Protein AF-A0A942CN59-F1 (afdb_monomer)

Solvent-accessible surface area (backbone atoms only — not comparable to full-atom value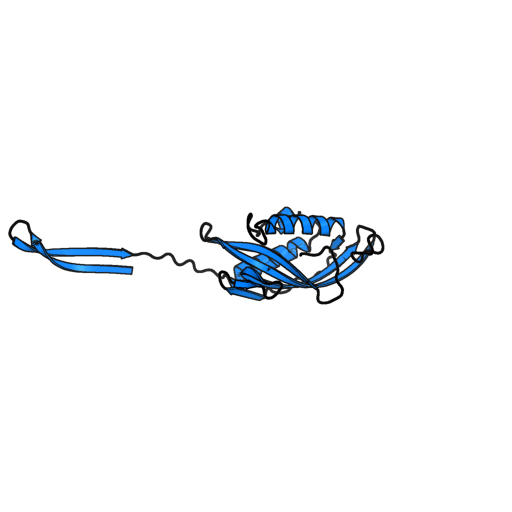s): 10039 Å² total; per-residue (Å²): 93,75,51,76,48,76,49,77,42,62,49,101,86,66,49,82,39,85,44,77,51,78,48,78,51,85,81,90,79,88,87,72,64,60,59,57,54,52,22,50,51,53,46,49,30,54,52,36,58,51,37,64,83,52,55,40,72,64,28,46,63,57,35,34,84,66,26,38,74,96,30,41,18,36,60,54,51,28,53,43,47,49,50,28,52,61,43,32,40,51,40,90,76,50,47,76,45,74,52,51,58,49,81,40,76,80,35,58,36,91,72,90,56,49,69,22,28,26,34,29,42,25,46,35,32,46,31,27,34,20,62,36,70,40,61,86,46,66,15,79,35,61,68,37,72,44,74,51,42,31,38,38,38,32,28,23,41,72,38,79,90,77,73,41,79,26,33,19,38,60,31,50,46,64,78,56,84,84,62,55,66,59,61,92

Structure (mmCIF, N/CA/C/O backbone):
data_AF-A0A942CN59-F1
#
_entry.id   AF-A0A942CN59-F1
#
loop_
_atom_site.group_PDB
_atom_site.id
_atom_site.type_symbol
_atom_site.label_atom_id
_atom_site.label_alt_id
_atom_site.label_comp_id
_atom_site.label_asym_id
_atom_site.label_entity_id
_atom_site.label_seq_id
_atom_site.pdbx_PDB_ins_code
_atom_site.Cartn_x
_atom_site.Cartn_y
_atom_site.Cartn_z
_atom_site.occupancy
_atom_site.B_iso_or_equiv
_atom_site.auth_seq_id
_atom_site.auth_comp_id
_atom_site.auth_asym_id
_atom_site.auth_atom_id
_atom_site.pdbx_PDB_model_num
ATOM 1 N N . MET A 1 1 ? -27.976 -1.845 28.396 1.00 55.31 1 MET A N 1
ATOM 2 C CA . MET A 1 1 ? -28.319 -2.322 29.751 1.00 55.31 1 MET A CA 1
ATOM 3 C C . MET A 1 1 ? -29.340 -1.374 30.359 1.00 55.31 1 MET A C 1
ATOM 5 O O . MET A 1 1 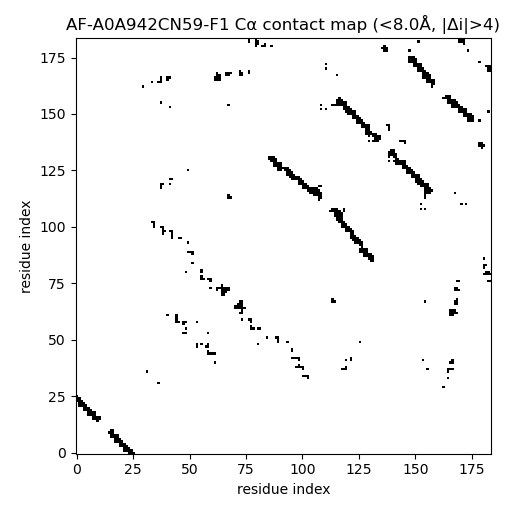? -29.197 -0.164 30.222 1.00 55.31 1 MET A O 1
ATOM 9 N N . THR A 1 2 ? -30.379 -1.904 30.998 1.00 57.12 2 THR A N 1
ATOM 10 C CA . THR A 1 2 ? -31.392 -1.087 31.676 1.00 57.12 2 THR A CA 1
ATOM 11 C C . THR A 1 2 ? -31.500 -1.558 33.113 1.00 57.12 2 THR A C 1
ATOM 13 O O . THR A 1 2 ? -31.743 -2.739 33.346 1.00 57.12 2 THR A O 1
ATOM 16 N N . VAL A 1 3 ? -31.300 -0.640 34.055 1.00 65.06 3 VAL A N 1
ATOM 17 C CA . VAL A 1 3 ? -31.523 -0.876 35.482 1.00 65.06 3 VAL A CA 1
ATOM 18 C C . VAL A 1 3 ? -32.806 -0.155 35.856 1.00 65.06 3 VAL A C 1
ATOM 20 O O . VAL A 1 3 ? -32.945 1.044 35.612 1.00 65.06 3 VAL A O 1
ATOM 23 N N . VAL A 1 4 ? -33.756 -0.912 36.394 1.00 70.75 4 VAL A N 1
ATOM 24 C CA . VAL A 1 4 ? -35.002 -0.384 36.943 1.00 70.75 4 VAL A CA 1
ATOM 25 C C . VAL A 1 4 ? -34.991 -0.688 38.429 1.00 70.75 4 VAL A C 1
ATOM 27 O O . VAL A 1 4 ? -35.065 -1.851 38.822 1.00 70.75 4 VAL A O 1
ATOM 30 N N . GLU A 1 5 ? -34.883 0.352 39.243 1.00 69.06 5 GLU A N 1
ATOM 31 C CA . GLU A 1 5 ? -35.031 0.248 40.687 1.00 69.06 5 GLU A CA 1
ATOM 32 C C . GLU A 1 5 ? -36.432 0.712 41.078 1.00 69.06 5 GLU A C 1
ATOM 34 O O . GLU A 1 5 ? -36.878 1.792 40.685 1.00 69.06 5 GLU A O 1
ATOM 39 N N . ARG A 1 6 ? -37.137 -0.121 41.847 1.00 82.12 6 ARG A N 1
ATOM 40 C CA . ARG A 1 6 ? -38.448 0.203 42.412 1.00 82.12 6 ARG A CA 1
ATOM 41 C C . ARG A 1 6 ? -38.318 0.306 43.918 1.00 82.12 6 ARG A C 1
ATOM 43 O O . ARG A 1 6 ? -37.894 -0.653 44.558 1.00 82.12 6 ARG A O 1
ATOM 50 N N . TYR A 1 7 ? -38.717 1.440 44.473 1.00 79.50 7 TYR A N 1
ATOM 51 C CA . TYR A 1 7 ? -38.661 1.694 45.909 1.00 79.50 7 TYR A CA 1
ATOM 52 C C . TYR A 1 7 ? -39.931 2.394 46.386 1.00 79.50 7 TYR A C 1
ATOM 54 O O . TYR A 1 7 ? -40.685 2.974 45.604 1.00 79.50 7 TYR A O 1
ATOM 62 N N . LEU A 1 8 ? -40.193 2.299 47.686 1.00 80.81 8 LEU A N 1
ATOM 63 C CA . LEU A 1 8 ? -41.280 3.026 48.328 1.00 80.81 8 LEU A CA 1
ATOM 64 C C . LEU A 1 8 ? -40.749 4.384 48.779 1.00 80.81 8 LEU A C 1
ATOM 66 O O . LEU A 1 8 ? -39.724 4.464 49.453 1.00 80.81 8 LEU A O 1
ATOM 70 N N . THR A 1 9 ? -41.446 5.447 48.405 1.00 82.25 9 THR A N 1
ATOM 71 C CA . THR A 1 9 ? -41.211 6.800 48.917 1.00 82.25 9 THR A CA 1
ATOM 72 C C . THR A 1 9 ? -42.509 7.349 49.496 1.00 82.25 9 THR A C 1
ATOM 74 O O . THR A 1 9 ? -43.552 6.726 49.341 1.00 82.25 9 THR A O 1
ATOM 77 N N . ALA A 1 10 ? -42.463 8.471 50.202 1.00 80.25 10 ALA A N 1
ATOM 78 C CA . ALA A 1 10 ? -43.664 9.115 50.719 1.00 80.25 10 ALA A CA 1
ATOM 79 C C . ALA A 1 10 ? -44.107 10.235 49.772 1.00 80.25 10 ALA A C 1
ATOM 81 O O . ALA A 1 10 ? -43.269 10.974 49.253 1.00 80.25 10 ALA A O 1
ATOM 82 N N . ASP A 1 11 ? -45.411 10.374 49.550 1.00 79.06 11 ASP A N 1
ATOM 83 C CA . ASP A 1 11 ? -45.953 11.557 48.883 1.00 79.06 11 ASP A CA 1
ATOM 84 C C . ASP A 1 11 ? -45.937 12.793 49.807 1.00 79.06 11 ASP A C 1
ATOM 86 O O . ASP A 1 11 ? -45.523 12.731 50.968 1.00 79.06 11 ASP A O 1
ATOM 90 N N . GLY A 1 12 ? -46.414 13.940 49.309 1.00 77.31 12 GLY A N 1
ATOM 91 C CA . GLY A 1 12 ? -46.476 15.189 50.084 1.00 77.31 12 GLY A CA 1
ATOM 92 C C . GLY A 1 12 ? -47.371 15.138 51.333 1.00 77.31 12 GLY A C 1
ATOM 93 O O . GLY A 1 12 ? -47.350 16.077 52.124 1.00 77.31 12 GLY A O 1
ATOM 94 N N . SER A 1 13 ? -48.140 14.061 51.520 1.00 82.56 13 SER A N 1
ATOM 95 C CA . SER A 1 13 ? -48.981 13.804 52.692 1.00 82.56 13 SER A CA 1
ATOM 96 C C . SER A 1 13 ? -48.414 12.729 53.631 1.00 82.56 13 SER A C 1
ATOM 98 O O . SER A 1 13 ? -49.006 12.456 54.675 1.00 82.56 13 SER A O 1
ATOM 100 N N . GLY A 1 14 ? -47.255 12.147 53.304 1.00 77.81 14 GLY A N 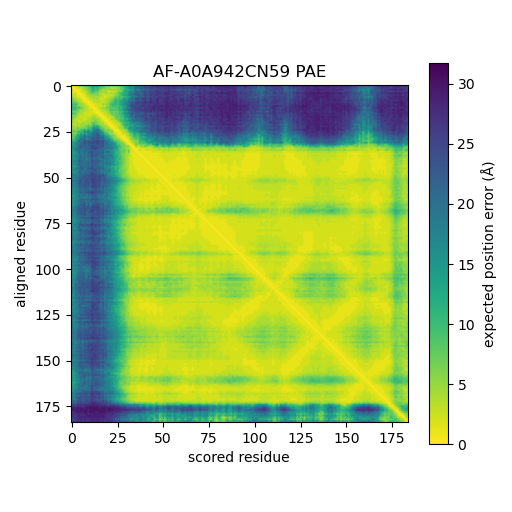1
ATOM 101 C CA . GLY A 1 14 ? -46.593 11.123 54.113 1.00 77.81 14 GLY A CA 1
ATOM 102 C C . GLY A 1 14 ? -47.051 9.688 53.830 1.00 77.81 14 GLY A C 1
ATOM 103 O O . GLY A 1 14 ? -46.636 8.777 54.547 1.00 77.81 14 GLY A O 1
ATOM 104 N N . LEU A 1 15 ? -47.889 9.459 52.812 1.00 85.38 15 LEU A N 1
ATOM 105 C CA . LEU A 1 15 ? -48.361 8.119 52.456 1.00 85.38 15 LEU A CA 1
ATOM 106 C C . LEU A 1 15 ? -47.355 7.404 51.542 1.00 85.38 15 LEU A C 1
ATOM 108 O O . LEU A 1 15 ? -46.809 8.032 50.632 1.00 85.38 15 LEU A O 1
ATOM 112 N N . PRO A 1 16 ? -47.101 6.095 51.747 1.00 81.56 16 PRO A N 1
ATOM 113 C CA . PRO A 1 16 ? -46.167 5.350 50.918 1.00 81.56 16 PRO A CA 1
ATOM 114 C C . PRO A 1 16 ? -46.708 5.185 49.492 1.00 81.56 16 PRO A C 1
ATOM 116 O O . PRO A 1 16 ? -47.762 4.589 49.273 1.00 81.56 16 PRO A O 1
ATOM 119 N N . ILE A 1 17 ? -45.945 5.672 48.520 1.00 86.38 17 ILE A N 1
ATOM 120 C CA . ILE A 1 17 ? -46.157 5.519 47.084 1.00 86.38 17 ILE A CA 1
ATOM 121 C C . ILE A 1 17 ? -44.996 4.738 46.465 1.00 86.38 17 ILE A C 1
ATOM 123 O O . ILE A 1 17 ? -43.860 4.776 46.941 1.00 86.38 17 ILE A O 1
ATOM 127 N N . GLN A 1 18 ? -45.271 4.019 45.381 1.00 83.19 18 GLN A N 1
ATOM 128 C CA . GLN A 1 18 ? -44.242 3.304 44.634 1.00 83.19 18 GLN A CA 1
ATOM 129 C C . GLN A 1 18 ? -43.582 4.262 43.636 1.00 83.19 18 GLN A C 1
ATOM 131 O O . GLN A 1 18 ? -44.265 4.858 42.805 1.00 83.19 18 GLN A O 1
ATOM 136 N N . ALA A 1 19 ? -42.263 4.407 43.716 1.00 77.31 19 ALA A N 1
ATOM 137 C CA . ALA A 1 19 ? -41.463 5.190 42.785 1.00 77.31 19 ALA A CA 1
ATOM 138 C C . ALA A 1 19 ? -40.537 4.276 41.975 1.00 77.31 19 ALA A C 1
ATOM 140 O O . ALA A 1 19 ? -40.094 3.225 42.448 1.00 77.31 19 ALA A O 1
ATOM 141 N N . GLU A 1 20 ? -40.257 4.683 40.739 1.00 80.50 20 GLU A N 1
ATOM 142 C CA . GLU A 1 20 ? -39.355 3.982 39.831 1.00 80.50 20 GLU A CA 1
ATOM 143 C C . GLU A 1 20 ? -38.212 4.914 39.424 1.00 80.50 20 GLU A C 1
ATOM 145 O O . GLU A 1 20 ? -38.446 6.019 38.934 1.00 80.50 20 GLU A O 1
ATOM 150 N N . HIS A 1 21 ? -36.975 4.448 39.594 1.00 63.78 21 HIS A N 1
ATOM 151 C CA . HIS A 1 21 ? -35.796 5.073 39.013 1.00 63.78 21 HIS A CA 1
ATOM 152 C C . HIS A 1 21 ? -35.270 4.178 37.893 1.00 63.78 21 HIS A C 1
ATOM 154 O O . HIS A 1 21 ? -34.901 3.020 38.105 1.00 63.78 21 HIS A O 1
ATOM 160 N N . ARG A 1 22 ? -35.271 4.716 36.671 1.00 67.31 22 ARG A N 1
ATOM 161 C CA . ARG A 1 22 ? -34.867 3.992 35.469 1.00 67.31 22 ARG A CA 1
ATOM 162 C C . ARG A 1 22 ? -33.602 4.605 34.891 1.00 67.31 22 ARG A C 1
ATOM 164 O O . ARG A 1 22 ? -33.617 5.736 34.416 1.00 67.31 22 ARG A O 1
ATOM 171 N N . VAL A 1 23 ? -32.532 3.818 34.870 1.00 64.06 23 VAL A N 1
ATOM 172 C CA . VAL A 1 23 ? -31.262 4.171 34.230 1.00 64.06 23 VAL A CA 1
ATOM 173 C C . VAL A 1 23 ? -31.097 3.319 32.977 1.00 64.06 23 VAL A C 1
ATOM 175 O O . VAL A 1 23 ? -31.140 2.087 33.025 1.00 64.06 23 VAL A O 1
ATOM 178 N N . ILE A 1 24 ? -30.912 3.974 31.833 1.00 65.25 24 ILE A N 1
ATOM 179 C CA . ILE A 1 24 ? -30.633 3.316 30.556 1.00 65.25 24 ILE A CA 1
ATOM 180 C C . ILE A 1 24 ? -29.209 3.681 30.155 1.00 65.25 24 ILE A C 1
ATOM 182 O O . ILE A 1 24 ? -28.908 4.848 29.930 1.00 65.25 24 ILE A O 1
ATOM 186 N N . ALA A 1 25 ? -28.351 2.670 30.041 1.00 54.50 25 ALA A N 1
ATOM 187 C CA . ALA A 1 25 ? -27.015 2.807 29.480 1.00 54.50 25 ALA A CA 1
ATOM 188 C C . ALA A 1 25 ? -26.942 1.993 28.187 1.00 54.50 25 ALA A C 1
ATOM 190 O O . ALA A 1 25 ? -27.153 0.774 28.187 1.00 54.50 25 ALA A O 1
ATOM 191 N N . ALA A 1 26 ? -26.655 2.662 27.078 1.00 61.31 26 ALA A N 1
ATOM 192 C CA . ALA A 1 26 ? -26.322 2.019 25.817 1.00 61.31 26 ALA A CA 1
ATOM 193 C C . ALA A 1 26 ? -24.812 2.132 25.604 1.00 61.31 26 ALA A C 1
ATOM 195 O O . ALA A 1 26 ? -24.232 3.186 25.849 1.00 61.31 26 ALA A O 1
ATOM 196 N N . THR A 1 27 ? -24.189 1.043 25.161 1.00 50.41 27 THR A N 1
ATOM 197 C CA . THR A 1 27 ? -22.826 1.073 24.632 1.00 50.41 27 THR A CA 1
ATOM 198 C C . THR A 1 27 ? -22.894 0.696 23.161 1.00 50.41 27 THR A C 1
ATOM 200 O O . THR A 1 27 ? -23.649 -0.204 22.788 1.00 50.41 27 THR A O 1
ATOM 203 N N . SER A 1 28 ? -22.159 1.425 22.330 1.00 56.78 28 SER A N 1
ATOM 204 C CA . SER A 1 28 ? -22.007 1.118 20.913 1.00 56.78 28 SER A CA 1
ATOM 205 C C . SER A 1 28 ? -20.884 0.100 20.769 1.00 56.78 28 SER A C 1
ATOM 207 O O . SER A 1 28 ? -19.764 0.368 21.198 1.00 56.78 28 SER A O 1
ATOM 209 N N . VAL A 1 29 ? -21.178 -1.053 20.171 1.00 54.84 29 VAL A N 1
ATOM 210 C CA . VAL A 1 29 ? -20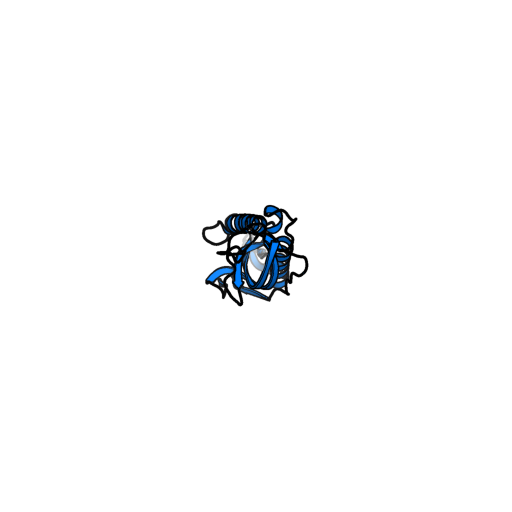.168 -2.040 19.777 1.00 54.84 29 VAL A CA 1
ATOM 211 C C . VAL A 1 29 ? -20.186 -2.104 18.258 1.00 54.84 29 VAL A C 1
ATOM 213 O O . VAL A 1 29 ? -21.174 -2.543 17.674 1.00 54.84 29 VAL A O 1
ATOM 216 N N . ALA A 1 30 ? -19.114 -1.635 17.626 1.00 62.03 30 ALA A N 1
ATOM 217 C CA . ALA A 1 30 ? -18.896 -1.848 16.205 1.00 62.03 30 ALA A CA 1
ATOM 218 C C . ALA A 1 30 ? -18.214 -3.211 16.035 1.00 62.03 30 ALA A C 1
ATOM 220 O O . ALA A 1 30 ? -17.133 -3.431 16.577 1.00 62.03 30 ALA A O 1
ATOM 221 N N . VAL A 1 31 ? -18.876 -4.141 15.348 1.00 60.12 31 VAL A N 1
ATOM 222 C CA . VAL A 1 31 ? -18.307 -5.451 15.010 1.00 60.12 31 VAL A CA 1
ATOM 223 C C . VAL A 1 31 ? -17.751 -5.337 13.598 1.00 60.12 31 VAL A C 1
ATOM 225 O O . VAL A 1 31 ? -18.524 -5.159 12.659 1.00 60.12 31 VAL A O 1
ATOM 228 N N . HIS A 1 32 ? -16.430 -5.402 13.466 1.00 66.62 32 HIS A N 1
ATOM 229 C CA . HIS A 1 32 ? -15.729 -5.354 12.187 1.00 66.62 32 HIS A CA 1
ATOM 230 C C . HIS A 1 32 ? -15.103 -6.715 11.886 1.00 66.62 32 HIS A C 1
ATOM 232 O O . HIS A 1 32 ? -14.620 -7.389 12.794 1.00 66.62 32 HIS A O 1
ATOM 238 N N . ASP A 1 33 ? -15.071 -7.103 10.610 1.00 79.88 33 ASP A N 1
ATOM 239 C CA . ASP A 1 33 ? -14.106 -8.103 10.143 1.00 79.88 33 ASP A CA 1
ATOM 240 C C . ASP A 1 33 ? -12.795 -7.375 9.845 1.00 79.88 33 ASP A C 1
ATOM 242 O O . ASP A 1 33 ? -12.405 -7.153 8.705 1.00 79.88 33 ASP A O 1
ATOM 246 N N . GLU A 1 34 ? -12.146 -6.917 10.909 1.00 82.44 34 GLU A N 1
ATOM 247 C CA . GLU A 1 34 ? -10.883 -6.179 10.876 1.00 82.44 34 GLU A CA 1
ATOM 248 C C . GLU A 1 34 ? -9.776 -6.877 10.077 1.00 82.44 34 GLU A C 1
ATOM 250 O O . GLU A 1 34 ? -8.999 -6.216 9.387 1.00 82.44 34 GLU A O 1
ATOM 255 N N . VAL A 1 35 ? -9.721 -8.210 10.131 1.00 87.25 35 VAL A N 1
ATOM 256 C CA . VAL A 1 35 ? -8.750 -9.010 9.377 1.00 87.25 35 VAL A CA 1
ATOM 257 C C . VAL A 1 35 ? -9.067 -8.953 7.884 1.00 87.25 35 VAL A C 1
ATOM 259 O O . VAL A 1 35 ? -8.159 -8.695 7.091 1.00 87.25 35 VAL A O 1
ATOM 262 N N . GLY A 1 36 ? -10.334 -9.147 7.507 1.00 89.12 36 GLY A N 1
ATOM 263 C CA . GLY A 1 36 ? -10.796 -9.016 6.126 1.00 89.12 36 GLY A CA 1
ATOM 264 C C . GLY A 1 36 ? -10.610 -7.600 5.578 1.00 89.12 36 GLY A C 1
ATOM 265 O O . GLY A 1 36 ? -9.960 -7.423 4.554 1.00 89.12 36 GLY A O 1
ATOM 266 N N . GLU A 1 37 ? -11.086 -6.576 6.291 1.00 93.19 37 GLU A N 1
ATOM 267 C CA . GLU A 1 37 ? -11.039 -5.174 5.851 1.00 93.19 37 GLU A CA 1
ATOM 268 C C . GLU A 1 37 ? -9.603 -4.675 5.628 1.00 93.19 37 GLU A C 1
ATOM 270 O O . GLU A 1 37 ? -9.294 -4.093 4.584 1.00 93.19 37 GLU A O 1
ATOM 275 N N . VAL A 1 38 ? -8.700 -4.907 6.588 1.00 96.31 38 VAL A N 1
ATOM 276 C CA . VAL A 1 38 ? -7.294 -4.491 6.460 1.00 96.31 38 VAL A CA 1
ATOM 277 C C . VAL A 1 38 ? -6.592 -5.290 5.362 1.00 96.31 38 VAL A C 1
ATOM 279 O O . VAL A 1 38 ? -5.822 -4.718 4.588 1.00 96.31 38 VAL A O 1
ATOM 282 N N . GLY A 1 39 ? -6.866 -6.595 5.271 1.00 96.94 39 GLY A N 1
ATOM 283 C CA . GLY A 1 39 ? -6.288 -7.467 4.253 1.00 96.94 39 GLY A CA 1
ATOM 284 C C . GLY A 1 39 ? -6.709 -7.082 2.835 1.00 96.94 39 GLY A C 1
ATOM 285 O O . GLY A 1 39 ? -5.858 -6.980 1.950 1.00 96.94 39 GLY A O 1
ATOM 286 N N . ASP A 1 40 ? -7.994 -6.799 2.632 1.00 97.88 40 ASP A N 1
ATOM 287 C CA . ASP A 1 40 ? -8.550 -6.407 1.339 1.00 97.88 40 ASP A CA 1
ATOM 288 C C . ASP A 1 40 ? -8.000 -5.056 0.882 1.00 97.88 40 ASP A C 1
ATOM 290 O O . ASP A 1 40 ? -7.559 -4.939 -0.260 1.00 97.88 40 ASP A O 1
ATOM 294 N N . MET A 1 41 ? -7.937 -4.055 1.771 1.00 98.00 41 MET A N 1
ATOM 295 C CA . MET A 1 41 ? -7.327 -2.761 1.440 1.00 98.00 41 MET A CA 1
ATOM 296 C C . MET A 1 41 ? -5.846 -2.896 1.073 1.00 98.00 41 MET A C 1
ATOM 298 O O . MET A 1 41 ? -5.380 -2.220 0.154 1.00 98.00 41 MET A O 1
ATOM 302 N N . ALA A 1 42 ? -5.105 -3.754 1.781 1.00 98.00 42 ALA A N 1
ATOM 303 C CA . ALA A 1 42 ? -3.694 -3.998 1.507 1.00 98.00 42 ALA A CA 1
ATOM 304 C C . ALA A 1 42 ? -3.482 -4.641 0.126 1.00 98.00 42 ALA A C 1
ATOM 306 O O . ALA A 1 42 ? -2.684 -4.165 -0.684 1.00 98.00 42 ALA A O 1
ATOM 307 N N . VAL A 1 43 ? -4.241 -5.696 -0.179 1.00 98.31 43 VAL A N 1
ATOM 308 C CA . VAL A 1 43 ? -4.179 -6.383 -1.477 1.00 98.31 43 VAL A CA 1
ATOM 309 C C . VAL A 1 43 ? -4.623 -5.463 -2.613 1.00 98.31 43 VAL A C 1
ATOM 311 O O . VAL A 1 43 ? -3.998 -5.455 -3.675 1.00 98.31 43 VAL A O 1
ATOM 314 N N . ASP A 1 44 ? -5.681 -4.685 -2.405 1.00 98.50 44 ASP A N 1
ATOM 315 C CA . ASP A 1 44 ? -6.181 -3.714 -3.373 1.00 98.50 44 ASP A CA 1
ATOM 316 C C . ASP A 1 44 ? -5.124 -2.650 -3.709 1.00 98.50 44 ASP A C 1
ATOM 318 O O . ASP A 1 44 ? -4.794 -2.470 -4.884 1.00 98.50 44 ASP A O 1
ATOM 322 N N . PHE A 1 45 ? -4.492 -2.043 -2.699 1.00 98.38 45 PHE A N 1
ATOM 323 C CA . PHE A 1 45 ? -3.378 -1.114 -2.903 1.00 98.38 45 PHE A CA 1
ATOM 324 C C . PHE A 1 45 ? -2.264 -1.725 -3.761 1.00 98.38 45 PHE A C 1
ATOM 326 O O . PHE A 1 45 ? -1.850 -1.125 -4.754 1.00 98.38 45 PHE A O 1
ATOM 333 N N . LEU A 1 46 ? -1.803 -2.932 -3.420 1.00 98.19 46 LEU A N 1
ATOM 334 C CA . LEU A 1 46 ? -0.692 -3.582 -4.118 1.00 98.19 46 LEU A CA 1
ATOM 335 C C . LEU A 1 46 ? -1.057 -3.974 -5.552 1.00 98.19 46 LEU A C 1
ATOM 337 O O . LEU A 1 46 ? -0.210 -3.905 -6.445 1.00 98.19 46 LEU A O 1
ATOM 341 N N . ARG A 1 47 ? -2.316 -4.336 -5.817 1.00 98.19 47 ARG A N 1
ATOM 342 C CA . ARG A 1 47 ? -2.813 -4.572 -7.182 1.00 98.19 47 ARG A CA 1
ATOM 343 C C . ARG A 1 47 ? -2.854 -3.280 -7.995 1.00 98.19 47 ARG A C 1
ATOM 345 O O . ARG A 1 47 ? -2.379 -3.269 -9.128 1.00 98.19 47 ARG A O 1
ATOM 352 N N . LEU A 1 48 ? -3.355 -2.188 -7.416 1.00 98.00 48 LEU A N 1
ATOM 353 C CA . LEU A 1 48 ? -3.387 -0.874 -8.068 1.00 98.00 48 LEU A CA 1
ATOM 354 C C . LEU A 1 48 ? -1.982 -0.293 -8.284 1.00 98.00 48 LEU A C 1
ATOM 356 O O . LEU A 1 48 ? -1.751 0.396 -9.275 1.00 98.00 48 LEU A O 1
ATOM 360 N N . PHE A 1 49 ? -1.036 -0.579 -7.388 1.00 96.75 49 PHE A N 1
ATOM 361 C CA . PHE A 1 49 ? 0.382 -0.287 -7.588 1.00 96.75 49 PHE A CA 1
ATOM 362 C C . PHE A 1 49 ? 0.953 -1.082 -8.769 1.00 96.75 49 PHE A C 1
ATOM 364 O O . PHE A 1 49 ? 1.610 -0.503 -9.636 1.00 96.75 49 PHE A O 1
ATOM 371 N N . SER A 1 50 ? 0.649 -2.384 -8.826 1.00 97.00 50 SER A N 1
ATOM 372 C CA . SER A 1 50 ? 1.133 -3.309 -9.862 1.00 97.00 50 SER A CA 1
ATOM 373 C C . SER A 1 50 ? 0.629 -2.964 -11.267 1.00 97.00 50 SER A C 1
ATOM 375 O O . SER A 1 50 ? 1.286 -3.291 -12.253 1.00 97.00 50 SER A O 1
ATOM 377 N N . ASP A 1 51 ? -0.503 -2.266 -11.383 1.00 96.19 51 ASP A N 1
ATOM 378 C CA . ASP A 1 51 ? -0.941 -1.677 -12.646 1.00 96.19 51 ASP A CA 1
ATOM 379 C C . ASP A 1 51 ? -0.319 -0.285 -12.845 1.00 96.19 51 ASP A C 1
ATOM 381 O O . ASP A 1 51 ? -0.707 0.719 -12.239 1.00 96.19 51 ASP A O 1
ATOM 385 N N . SER A 1 52 ? 0.658 -0.208 -13.750 1.00 93.94 52 SER A N 1
ATOM 386 C CA . SER A 1 52 ? 1.335 1.050 -14.090 1.00 93.94 52 SER A CA 1
ATOM 387 C C . SER A 1 52 ? 0.440 2.064 -14.824 1.00 93.94 52 SER A C 1
ATOM 389 O O . SER A 1 52 ? 0.855 3.213 -14.977 1.00 93.94 52 SER A O 1
ATOM 391 N N . ASN A 1 53 ? -0.763 1.678 -15.269 1.00 95.19 53 ASN A N 1
ATOM 392 C CA . ASN A 1 53 ? -1.720 2.574 -15.931 1.00 95.19 53 ASN A CA 1
ATOM 393 C C . ASN A 1 53 ? -2.688 3.254 -14.954 1.00 95.19 53 ASN A C 1
ATOM 395 O O . ASN A 1 53 ? -3.299 4.268 -15.297 1.00 95.19 53 ASN A O 1
ATOM 399 N N . VAL A 1 54 ? -2.840 2.721 -13.742 1.00 96.38 54 VAL A N 1
ATOM 400 C CA . VAL A 1 54 ? -3.672 3.333 -12.700 1.00 96.38 54 VAL A CA 1
ATOM 401 C C . VAL A 1 54 ? -2.990 4.617 -12.211 1.00 96.38 54 VAL A C 1
ATOM 403 O O . VAL A 1 54 ? -1.784 4.609 -12.022 1.00 96.38 54 VAL A O 1
ATOM 406 N N . PRO A 1 55 ? -3.675 5.745 -11.962 1.00 96.81 55 PRO A N 1
ATOM 407 C CA . PRO A 1 55 ? -3.042 6.935 -11.376 1.00 96.81 55 PRO A CA 1
ATOM 408 C C . PRO A 1 55 ? -2.539 6.708 -9.941 1.00 96.81 55 PRO A C 1
ATOM 410 O O . PRO A 1 55 ? -3.121 5.933 -9.188 1.00 96.81 55 PRO A O 1
ATOM 413 N N . ALA A 1 56 ? -1.460 7.381 -9.523 1.00 96.81 56 ALA A N 1
ATOM 414 C CA . ALA A 1 56 ? -0.863 7.149 -8.195 1.00 96.81 56 ALA A CA 1
ATOM 415 C C . ALA A 1 56 ? -1.833 7.509 -7.062 1.00 96.81 56 ALA A C 1
ATOM 417 O O . ALA A 1 56 ? -1.997 6.749 -6.112 1.00 96.81 56 ALA A O 1
ATOM 418 N N . ALA A 1 57 ? -2.563 8.613 -7.232 1.00 97.06 57 ALA A N 1
ATOM 419 C CA . ALA A 1 57 ? -3.629 9.034 -6.329 1.00 97.06 57 ALA A CA 1
ATOM 420 C C . ALA A 1 57 ? -4.748 7.982 -6.177 1.00 97.06 57 ALA A C 1
ATOM 422 O O . ALA A 1 57 ? -5.342 7.868 -5.107 1.00 97.06 57 ALA A O 1
ATOM 423 N N . THR A 1 58 ? -5.029 7.203 -7.230 1.00 98.06 58 THR A N 1
ATOM 424 C CA . THR A 1 58 ? -6.017 6.115 -7.189 1.00 98.06 58 THR A CA 1
ATOM 425 C C . THR A 1 58 ? -5.493 4.916 -6.406 1.00 98.06 58 THR A C 1
ATOM 427 O O . THR A 1 58 ? -6.253 4.313 -5.656 1.00 98.06 58 THR A O 1
ATOM 430 N N . ALA A 1 59 ? -4.203 4.589 -6.523 1.00 97.62 59 ALA A N 1
ATOM 431 C CA . ALA A 1 59 ? -3.615 3.492 -5.758 1.00 97.62 59 ALA A CA 1
ATOM 432 C C . ALA A 1 59 ? -3.701 3.757 -4.244 1.00 97.62 59 ALA A C 1
ATOM 434 O O . ALA A 1 59 ? -4.146 2.900 -3.491 1.00 97.62 59 ALA A O 1
ATOM 435 N N . VAL A 1 60 ? -3.413 4.984 -3.797 1.00 97.94 60 VAL A N 1
ATOM 436 C CA . VAL A 1 60 ? -3.457 5.362 -2.370 1.00 97.94 60 VAL A CA 1
ATOM 437 C C . VAL A 1 60 ? -4.858 5.734 -1.851 1.00 97.94 60 VAL A C 1
ATOM 439 O O . VAL A 1 60 ? -4.992 6.436 -0.843 1.00 97.94 60 VAL A O 1
ATOM 442 N N . HIS A 1 61 ? -5.942 5.322 -2.515 1.00 97.62 61 HIS A N 1
ATOM 443 C CA . HIS A 1 61 ? -7.289 5.764 -2.130 1.00 97.62 61 HIS A CA 1
ATOM 444 C C . HIS A 1 61 ? -7.718 5.274 -0.734 1.00 97.62 61 HIS A C 1
ATOM 446 O O . HIS A 1 61 ? -8.446 5.988 -0.042 1.00 97.62 61 HIS A O 1
ATOM 452 N N . ASN A 1 62 ? -7.202 4.123 -0.289 1.00 97.69 62 ASN A N 1
ATOM 453 C CA . ASN A 1 62 ? -7.433 3.561 1.046 1.00 97.69 62 ASN A CA 1
ATOM 454 C C . ASN A 1 62 ? -6.469 4.084 2.125 1.00 97.69 62 ASN A C 1
ATOM 456 O O . ASN A 1 62 ? -6.547 3.661 3.278 1.00 97.69 62 ASN A O 1
ATOM 460 N N . PHE A 1 63 ? -5.591 5.035 1.791 1.00 97.50 63 PHE A N 1
ATOM 461 C CA . PHE A 1 63 ? -4.690 5.654 2.762 1.00 97.50 63 PHE A CA 1
ATOM 462 C C . PHE A 1 63 ? -5.335 6.852 3.462 1.00 97.50 63 PHE A C 1
ATOM 464 O O . PHE A 1 63 ? -5.964 7.708 2.818 1.00 97.50 63 PHE A O 1
ATOM 471 N N . LYS A 1 64 ? -5.114 6.955 4.777 1.00 96.56 64 LYS A N 1
ATOM 472 C CA . LYS A 1 64 ? -5.532 8.096 5.600 1.00 96.56 64 LYS A CA 1
ATOM 473 C C . LYS A 1 64 ? -4.560 9.262 5.440 1.00 96.56 64 LYS A C 1
ATOM 475 O O . LYS A 1 64 ? -3.354 9.116 5.621 1.00 96.56 64 LYS A O 1
ATOM 480 N N . ALA A 1 65 ? -5.090 10.447 5.148 1.00 95.00 65 ALA A N 1
ATOM 481 C CA . ALA A 1 65 ? -4.299 11.674 5.202 1.00 95.00 65 ALA A CA 1
ATOM 482 C C . ALA A 1 65 ? -3.888 11.979 6.654 1.00 95.00 65 ALA A C 1
ATOM 484 O O . ALA A 1 65 ? -4.705 11.838 7.563 1.00 95.00 65 ALA A O 1
ATOM 485 N N . GLY A 1 66 ? -2.640 12.400 6.872 1.00 93.56 66 GLY A N 1
ATOM 486 C CA . GLY A 1 66 ? -2.127 12.676 8.218 1.00 93.56 66 GLY A CA 1
ATOM 487 C C . GLY A 1 66 ? -1.696 11.434 9.010 1.00 93.56 66 GLY A C 1
ATOM 488 O O . GLY A 1 66 ? -1.418 11.562 10.199 1.00 93.56 66 GLY A O 1
ATOM 489 N N . CYS A 1 67 ? -1.664 10.245 8.394 1.00 93.12 67 CYS A N 1
ATOM 490 C CA . CYS A 1 67 ? -1.166 9.015 9.021 1.00 93.12 67 CYS A CA 1
ATOM 491 C C . CYS A 1 67 ? 0.229 8.626 8.503 1.00 93.12 67 CYS A C 1
ATOM 493 O O . CYS A 1 67 ? 0.745 9.247 7.576 1.00 93.12 67 CYS A O 1
ATOM 495 N N . GLY A 1 68 ? 0.826 7.597 9.107 1.00 88.88 68 GLY A N 1
ATOM 496 C CA . GLY A 1 68 ? 2.161 7.102 8.777 1.00 88.88 68 GLY A CA 1
ATOM 497 C C . GLY A 1 68 ? 3.276 7.868 9.488 1.00 88.88 68 GLY A C 1
ATOM 498 O O . GLY A 1 68 ? 3.028 8.720 10.351 1.00 88.88 68 GLY A O 1
ATOM 499 N N . ALA A 1 69 ? 4.522 7.560 9.138 1.00 82.38 69 ALA A N 1
ATOM 500 C CA . ALA A 1 69 ? 5.695 8.246 9.670 1.00 82.38 69 ALA A CA 1
ATOM 501 C C . ALA A 1 69 ? 5.574 9.764 9.446 1.00 82.38 69 ALA A C 1
ATOM 503 O O . ALA A 1 69 ? 5.341 10.224 8.334 1.00 82.38 69 ALA A O 1
ATOM 504 N N . ASN A 1 70 ? 5.697 10.551 10.520 1.00 87.38 70 ASN A N 1
ATOM 505 C CA . ASN A 1 70 ? 5.546 12.016 10.503 1.00 87.38 70 ASN A CA 1
ATOM 506 C C . ASN A 1 70 ? 4.200 12.539 9.948 1.00 87.38 70 ASN A C 1
ATOM 508 O O . ASN A 1 70 ? 4.081 13.730 9.666 1.00 87.38 70 ASN A O 1
ATOM 512 N N . GLY A 1 71 ? 3.182 11.680 9.808 1.00 91.69 71 GLY A N 1
ATOM 513 C CA . GLY A 1 71 ? 1.874 12.045 9.259 1.00 91.69 71 GLY A CA 1
ATOM 514 C C . GLY A 1 71 ? 1.847 12.239 7.738 1.00 91.69 71 GLY A C 1
ATOM 515 O O . GLY A 1 71 ? 0.877 12.792 7.216 1.00 91.69 71 GLY A O 1
ATOM 516 N N . THR A 1 72 ? 2.887 11.811 7.017 1.00 94.25 72 THR A N 1
ATOM 517 C CA . THR A 1 72 ? 3.022 12.012 5.563 1.00 94.25 72 THR A CA 1
ATOM 518 C C . THR A 1 72 ? 2.830 10.744 4.740 1.00 94.25 72 THR A C 1
ATOM 520 O O . THR A 1 72 ? 2.909 10.819 3.517 1.00 94.25 72 THR A O 1
ATOM 523 N N . GLY A 1 73 ? 2.495 9.610 5.359 1.00 93.88 73 GLY A N 1
ATOM 524 C CA . GLY A 1 73 ? 2.497 8.285 4.733 1.00 93.88 73 GLY A CA 1
ATOM 525 C C . GLY A 1 73 ? 1.758 8.220 3.400 1.00 93.88 73 GLY A C 1
ATOM 526 O O . GLY A 1 73 ? 2.350 7.893 2.379 1.00 93.88 73 GLY A O 1
ATOM 527 N N . LYS A 1 74 ? 0.504 8.689 3.336 1.00 96.31 74 LYS A N 1
ATOM 528 C CA . LYS A 1 74 ? -0.252 8.768 2.068 1.00 96.31 74 LYS A CA 1
ATOM 529 C C . LYS A 1 74 ? 0.483 9.530 0.957 1.00 96.31 74 LYS A C 1
ATOM 531 O O . LYS A 1 74 ? 0.462 9.115 -0.200 1.00 96.31 74 LYS A O 1
ATOM 536 N N . GLN A 1 75 ? 1.058 10.683 1.295 1.00 96.19 75 GLN A N 1
ATOM 537 C CA . GLN A 1 75 ? 1.750 11.540 0.334 1.00 96.19 75 GLN A CA 1
ATOM 538 C C . GLN A 1 75 ? 3.079 10.910 -0.092 1.00 96.19 75 GLN A C 1
ATOM 540 O O . GLN A 1 75 ? 3.416 10.934 -1.275 1.00 96.19 75 GLN A O 1
ATOM 545 N N . ASP A 1 76 ? 3.799 10.326 0.864 1.00 94.62 76 ASP A N 1
ATOM 546 C CA . ASP A 1 76 ? 5.041 9.606 0.627 1.00 94.62 76 ASP A CA 1
ATOM 547 C C . ASP A 1 76 ? 4.820 8.398 -0.281 1.00 94.62 76 ASP A C 1
ATOM 549 O O . ASP A 1 76 ? 5.606 8.204 -1.208 1.00 94.62 76 ASP A O 1
ATOM 553 N N . GLU A 1 77 ? 3.765 7.613 -0.056 1.00 95.50 77 GLU A N 1
ATOM 554 C CA . GLU A 1 77 ? 3.430 6.482 -0.923 1.00 95.50 77 GLU A CA 1
ATOM 555 C C . GLU A 1 77 ? 3.048 6.951 -2.317 1.00 95.50 77 GLU A C 1
ATOM 557 O O . GLU A 1 77 ? 3.569 6.444 -3.306 1.00 95.50 77 GLU A O 1
ATOM 562 N N . GLN A 1 78 ? 2.210 7.983 -2.434 1.00 97.00 78 GLN A N 1
ATOM 563 C CA . GLN A 1 78 ? 1.847 8.506 -3.747 1.00 97.00 78 GLN A CA 1
ATOM 564 C C . GLN A 1 78 ? 3.088 8.942 -4.547 1.00 97.00 78 GLN A C 1
ATOM 566 O O . GLN A 1 78 ? 3.227 8.572 -5.714 1.00 97.00 78 GLN A O 1
ATOM 571 N N . ALA A 1 79 ? 4.009 9.680 -3.921 1.00 95.62 79 ALA A N 1
ATOM 572 C CA . ALA A 1 79 ? 5.237 10.142 -4.566 1.00 95.62 79 ALA A CA 1
ATOM 573 C C . ALA A 1 79 ? 6.159 8.980 -4.981 1.00 95.62 79 ALA A C 1
ATOM 575 O O . ALA A 1 79 ? 6.769 9.031 -6.051 1.00 95.62 79 ALA A O 1
ATOM 576 N N . GLN A 1 80 ? 6.232 7.921 -4.170 1.00 94.12 80 GLN A N 1
ATOM 577 C CA . GLN A 1 80 ? 7.003 6.714 -4.482 1.00 94.12 80 GLN A CA 1
ATOM 578 C C . GLN A 1 80 ? 6.406 5.938 -5.653 1.00 94.12 80 GLN A C 1
ATOM 580 O O . GLN A 1 80 ? 7.144 5.460 -6.509 1.00 94.12 80 GLN A O 1
ATOM 585 N N . ILE A 1 81 ? 5.079 5.852 -5.744 1.00 96.06 81 ILE A N 1
ATOM 586 C CA . ILE A 1 81 ? 4.401 5.221 -6.882 1.00 96.06 81 ILE A CA 1
ATOM 587 C C . ILE A 1 81 ? 4.655 6.023 -8.162 1.00 96.06 81 ILE A C 1
ATOM 589 O O . ILE A 1 81 ? 4.924 5.451 -9.220 1.00 96.06 81 ILE A O 1
ATOM 593 N N . GLU A 1 82 ? 4.596 7.354 -8.085 1.00 96.56 82 GLU A N 1
ATOM 594 C CA . GLU A 1 82 ? 4.934 8.229 -9.210 1.00 96.56 82 GLU A CA 1
ATOM 595 C C . GLU A 1 82 ? 6.392 8.045 -9.643 1.00 96.56 82 GLU A C 1
ATOM 597 O O . GLU A 1 82 ? 6.671 7.946 -10.837 1.00 96.56 82 GLU A O 1
ATOM 602 N N . GLU A 1 83 ? 7.324 7.957 -8.694 1.00 94.38 83 GLU A N 1
ATOM 603 C CA . GLU A 1 83 ? 8.730 7.675 -8.975 1.00 94.38 83 GLU A CA 1
ATOM 604 C C . GLU A 1 83 ? 8.931 6.297 -9.607 1.00 94.38 83 GLU A C 1
ATOM 606 O O . GLU A 1 83 ? 9.594 6.188 -10.641 1.00 94.38 83 GLU A O 1
ATOM 611 N N . ASN A 1 84 ? 8.300 5.263 -9.053 1.00 94.62 84 ASN A N 1
ATOM 612 C CA . ASN A 1 84 ? 8.349 3.916 -9.598 1.00 94.62 84 ASN A CA 1
ATOM 613 C C . ASN A 1 84 ? 7.876 3.903 -11.057 1.00 94.62 84 ASN A C 1
ATOM 615 O O . ASN A 1 84 ? 8.578 3.390 -11.919 1.00 94.62 84 ASN A O 1
ATOM 619 N N . ARG A 1 85 ? 6.758 4.564 -11.372 1.00 95.25 85 ARG A N 1
ATOM 620 C CA . ARG A 1 85 ? 6.200 4.625 -12.736 1.00 95.25 85 ARG A CA 1
ATOM 621 C C . ARG A 1 85 ? 6.990 5.506 -13.703 1.00 95.25 85 ARG A C 1
ATOM 623 O O . ARG A 1 85 ? 6.874 5.337 -14.919 1.00 95.25 85 ARG A O 1
ATOM 630 N N . ARG A 1 86 ? 7.803 6.441 -13.198 1.00 94.88 86 ARG A N 1
ATOM 631 C CA . ARG A 1 86 ? 8.806 7.147 -14.016 1.00 94.88 86 ARG A CA 1
ATOM 632 C C . ARG A 1 86 ? 9.949 6.215 -14.412 1.00 94.88 86 ARG A C 1
ATOM 634 O O . ARG A 1 86 ? 10.419 6.292 -15.544 1.00 94.88 86 ARG A O 1
ATOM 641 N N . ASN A 1 87 ? 10.360 5.331 -13.505 1.00 93.62 87 ASN A N 1
ATOM 642 C CA . ASN A 1 87 ? 11.536 4.478 -13.674 1.00 93.62 87 ASN A CA 1
ATOM 643 C C . ASN A 1 87 ? 11.219 3.125 -14.327 1.00 93.62 87 ASN A C 1
ATOM 645 O O . ASN A 1 87 ? 12.060 2.577 -15.042 1.00 93.62 87 ASN A O 1
ATOM 649 N N . TYR A 1 88 ? 10.008 2.611 -14.128 1.00 93.88 88 TYR A N 1
ATOM 650 C CA . TYR A 1 88 ? 9.610 1.250 -14.463 1.00 93.88 88 TYR A CA 1
ATOM 651 C C . TYR A 1 88 ? 8.217 1.180 -15.099 1.00 93.88 88 TYR A C 1
ATOM 653 O O . TYR A 1 88 ? 7.364 2.053 -14.949 1.00 93.88 88 TYR A O 1
ATOM 661 N N . THR A 1 89 ? 7.965 0.087 -15.808 1.00 96.62 89 THR A N 1
ATOM 662 C CA . THR A 1 89 ? 6.626 -0.431 -16.101 1.00 96.62 89 THR A CA 1
ATOM 663 C C . THR A 1 89 ? 6.543 -1.832 -15.548 1.00 96.62 89 THR A C 1
ATOM 665 O O . THR A 1 89 ? 7.302 -2.695 -15.979 1.00 96.62 89 THR A O 1
ATOM 668 N N . ILE A 1 90 ? 5.637 -2.050 -14.603 1.00 95.94 90 ILE A N 1
ATOM 669 C CA . ILE A 1 90 ? 5.367 -3.384 -14.073 1.00 95.94 90 ILE A CA 1
ATOM 670 C C . ILE A 1 90 ? 4.627 -4.169 -15.165 1.00 95.94 90 ILE A C 1
ATOM 672 O O . ILE A 1 90 ? 3.610 -3.722 -15.698 1.00 95.94 90 ILE A O 1
ATOM 676 N N . LEU A 1 91 ? 5.194 -5.308 -15.549 1.00 96.44 91 LEU A N 1
ATOM 677 C CA . LEU A 1 91 ? 4.679 -6.206 -16.577 1.00 96.44 91 LEU A CA 1
ATOM 678 C C . LEU A 1 91 ? 3.610 -7.140 -15.983 1.00 96.44 91 LEU A C 1
ATOM 680 O O . LEU A 1 91 ? 3.653 -7.401 -14.784 1.00 96.44 91 LEU A O 1
ATOM 684 N N . PRO A 1 92 ? 2.689 -7.707 -16.790 1.00 93.94 92 PRO A N 1
ATOM 685 C CA . PRO A 1 92 ? 1.554 -8.497 -16.288 1.00 93.94 92 PRO A CA 1
ATOM 686 C C . PRO A 1 92 ? 1.903 -9.738 -15.450 1.00 93.94 92 PRO A C 1
ATOM 688 O O . PRO A 1 92 ? 1.036 -10.254 -14.754 1.00 93.94 92 PRO A O 1
ATOM 691 N N . ASP A 1 93 ? 3.147 -10.221 -15.504 1.00 93.06 93 ASP A N 1
ATOM 692 C CA . ASP A 1 93 ? 3.647 -11.322 -14.667 1.00 93.06 93 ASP A CA 1
ATOM 693 C C . ASP A 1 93 ? 4.054 -10.840 -13.258 1.00 93.06 93 ASP A C 1
ATOM 695 O O . ASP A 1 93 ? 5.163 -11.078 -12.773 1.00 93.06 93 ASP A O 1
ATOM 699 N N . TRP A 1 94 ? 3.154 -10.114 -12.600 1.00 95.69 94 TRP A N 1
ATOM 700 C CA . TRP A 1 94 ? 3.275 -9.754 -11.191 1.00 95.69 94 TRP A CA 1
ATOM 701 C C . TRP A 1 94 ? 2.448 -10.702 -10.317 1.00 95.69 94 TRP A C 1
ATOM 703 O O . TRP A 1 94 ? 1.532 -11.386 -10.774 1.00 95.69 94 TRP A O 1
ATOM 713 N N . PHE A 1 95 ? 2.775 -10.752 -9.029 1.00 97.06 95 PHE A N 1
ATOM 714 C CA . PHE A 1 95 ? 2.054 -11.536 -8.034 1.00 97.06 95 PHE A CA 1
ATOM 715 C C . PHE A 1 95 ? 1.822 -10.705 -6.775 1.00 97.06 95 PHE A C 1
ATOM 717 O O . PHE A 1 95 ? 2.749 -10.079 -6.264 1.00 97.06 95 PHE A O 1
ATOM 724 N N . VAL A 1 96 ? 0.588 -10.754 -6.273 1.00 98.00 96 VAL A N 1
ATOM 725 C CA . VAL A 1 96 ? 0.178 -10.234 -4.965 1.00 98.00 96 VAL A CA 1
ATOM 726 C C . VAL A 1 96 ? -0.528 -11.375 -4.241 1.00 98.00 96 VAL A C 1
ATOM 728 O O . VAL A 1 96 ? -1.585 -11.836 -4.682 1.00 98.00 96 VAL A O 1
ATOM 731 N N . GLY A 1 97 ? 0.096 -11.868 -3.176 1.00 97.44 97 GLY A N 1
ATOM 732 C CA . GLY A 1 97 ? -0.397 -12.978 -2.372 1.00 97.44 97 GLY A CA 1
ATOM 733 C C . GLY A 1 97 ? -1.539 -12.590 -1.429 1.00 97.44 97 GLY A C 1
ATOM 734 O O . GLY A 1 97 ? -1.959 -11.433 -1.382 1.00 97.44 97 GLY A O 1
ATOM 735 N N . PRO A 1 98 ? -2.062 -13.559 -0.659 1.00 97.06 98 PRO A N 1
ATOM 736 C CA . PRO A 1 98 ? -3.015 -13.267 0.402 1.00 97.06 98 PRO A CA 1
ATOM 737 C C . PRO A 1 98 ? -2.346 -12.459 1.523 1.00 97.06 98 PRO A C 1
ATOM 739 O O . PRO A 1 98 ? -1.198 -12.721 1.891 1.00 97.06 98 PRO A O 1
ATOM 742 N N . A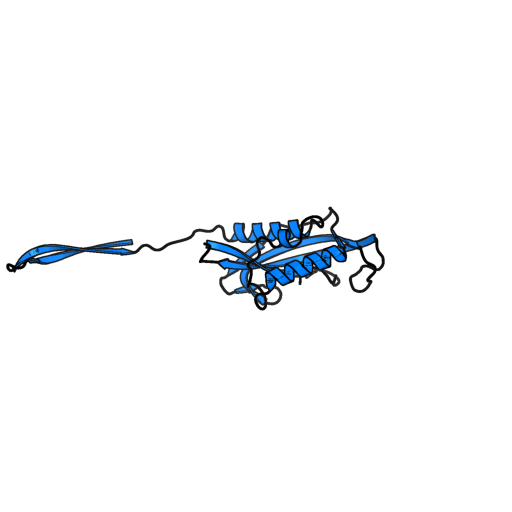LA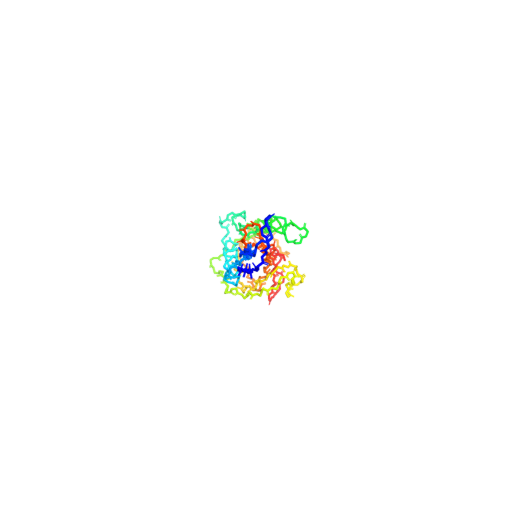 A 1 99 ? -3.084 -11.509 2.096 1.00 97.56 99 ALA A N 1
ATOM 743 C CA . ALA A 1 99 ? -2.619 -10.746 3.244 1.00 97.56 99 ALA A CA 1
ATOM 744 C C . ALA A 1 99 ? -2.643 -11.588 4.524 1.00 97.56 99 ALA A C 1
ATOM 746 O O . ALA A 1 99 ? -3.613 -12.287 4.819 1.00 97.56 99 ALA A O 1
ATOM 747 N N . ARG A 1 100 ? -1.577 -11.481 5.319 1.00 97.06 100 ARG A N 1
ATOM 748 C CA . ARG A 1 100 ? -1.525 -11.973 6.700 1.00 97.06 100 ARG A CA 1
ATOM 749 C C . ARG A 1 100 ? -1.642 -10.778 7.630 1.00 97.06 100 ARG A C 1
ATOM 751 O O . ARG A 1 100 ? -0.713 -9.975 7.700 1.00 97.06 100 ARG A O 1
ATOM 758 N N . VAL A 1 101 ? -2.778 -10.654 8.307 1.00 96.12 101 VAL A N 1
ATOM 759 C CA . VAL A 1 101 ? -3.091 -9.490 9.142 1.00 96.12 101 VAL A CA 1
ATOM 760 C C . VAL A 1 101 ? -2.926 -9.824 10.617 1.00 96.12 101 VAL A C 1
ATOM 762 O O . VAL A 1 101 ? -3.379 -10.869 11.083 1.00 96.12 101 VAL A O 1
ATOM 765 N N . THR A 1 102 ? -2.323 -8.899 11.355 1.00 95.00 102 THR A N 1
ATOM 766 C CA . THR A 1 102 ? -2.349 -8.883 12.815 1.00 95.00 102 THR A CA 1
ATOM 767 C C . THR A 1 102 ? -2.986 -7.585 13.279 1.00 95.00 102 THR A C 1
ATOM 769 O O . THR A 1 102 ? -2.582 -6.507 12.846 1.00 95.00 102 THR A O 1
ATOM 772 N N . VAL A 1 103 ? -3.943 -7.686 14.198 1.00 91.88 103 VAL A N 1
ATOM 773 C CA . VAL A 1 103 ? -4.546 -6.531 14.867 1.00 91.88 103 VAL A CA 1
ATOM 774 C C . VAL A 1 103 ? -3.964 -6.410 16.266 1.00 91.88 103 VAL A C 1
ATOM 776 O O . VAL A 1 103 ? -4.033 -7.340 17.069 1.00 91.88 103 VAL A O 1
ATOM 779 N N . ALA A 1 104 ? -3.359 -5.263 16.544 1.00 89.75 104 ALA A N 1
ATOM 780 C CA . ALA A 1 104 ? -2.808 -4.916 17.842 1.00 89.75 104 ALA A CA 1
ATOM 781 C C . ALA A 1 104 ? -2.790 -3.390 17.957 1.00 89.75 104 ALA A C 1
ATOM 783 O O . ALA A 1 104 ? -1.853 -2.731 17.506 1.00 89.75 104 ALA A O 1
ATOM 784 N N . PHE A 1 105 ? -3.852 -2.841 18.550 1.00 88.12 105 PHE A N 1
ATOM 785 C CA . PHE A 1 105 ? -4.055 -1.401 18.708 1.00 88.12 105 PHE A CA 1
ATOM 786 C C . PHE A 1 105 ? -2.840 -0.713 19.339 1.00 88.12 105 PHE A C 1
ATOM 788 O O . PHE A 1 105 ? -2.354 -1.127 20.394 1.00 88.12 105 PHE A O 1
ATOM 795 N N . GLY A 1 106 ? -2.346 0.343 18.688 1.00 86.50 106 GLY A N 1
ATOM 796 C CA . GLY A 1 106 ? -1.130 1.050 19.091 1.00 86.50 106 GLY A CA 1
ATOM 797 C C . GLY A 1 106 ? 0.171 0.233 19.053 1.00 86.50 106 GLY A C 1
ATOM 798 O O . GLY A 1 106 ? 1.158 0.682 19.639 1.00 86.50 106 GLY A O 1
ATOM 799 N N . GLY A 1 107 ? 0.181 -0.932 18.402 1.00 88.81 107 GLY A N 1
ATOM 800 C CA . GLY A 1 107 ? 1.342 -1.797 18.222 1.00 88.81 107 GLY A CA 1
ATOM 801 C C . GLY A 1 107 ? 2.303 -1.319 17.130 1.00 88.81 107 GLY A C 1
ATOM 802 O O . GLY A 1 107 ? 2.224 -0.190 16.637 1.00 88.81 107 GLY A O 1
ATOM 803 N N . THR A 1 108 ? 3.243 -2.190 16.759 1.00 90.25 108 THR A N 1
ATOM 804 C CA . THR A 1 108 ? 4.257 -1.912 15.736 1.00 90.25 108 THR A CA 1
ATOM 805 C C . THR A 1 108 ? 4.427 -3.073 14.760 1.00 90.25 108 THR A C 1
ATOM 807 O O . THR A 1 108 ? 4.310 -4.240 15.132 1.00 90.25 108 THR A O 1
ATOM 810 N N . THR A 1 109 ? 4.745 -2.757 13.503 1.00 89.56 109 THR A N 1
ATOM 811 C CA . THR A 1 109 ? 5.055 -3.752 12.472 1.00 89.56 109 THR A CA 1
ATOM 812 C C . THR A 1 109 ? 6.328 -4.527 12.810 1.00 89.56 109 THR A C 1
ATOM 814 O O . THR A 1 109 ? 7.299 -3.939 13.297 1.00 89.56 109 THR A O 1
ATOM 817 N N . PRO A 1 110 ? 6.405 -5.826 12.469 1.00 89.69 110 PRO A N 1
ATOM 818 C CA . PRO A 1 110 ? 7.645 -6.591 12.586 1.00 89.69 110 PRO A CA 1
ATOM 819 C C . PRO A 1 110 ? 8.798 -6.002 11.763 1.00 89.69 110 PRO A C 1
ATOM 821 O O . PRO A 1 110 ? 9.952 -6.046 12.188 1.00 89.69 110 PRO A O 1
ATOM 824 N N . PHE A 1 111 ? 8.499 -5.415 10.601 1.00 88.06 111 PHE A N 1
ATOM 825 C CA . PHE A 1 111 ? 9.494 -4.745 9.772 1.00 88.06 111 PHE A CA 1
ATOM 826 C C . PHE A 1 111 ? 9.603 -3.261 10.129 1.00 88.06 111 PHE A C 1
ATOM 828 O O . PHE A 1 111 ? 8.623 -2.524 10.050 1.00 88.06 111 PHE A O 1
ATOM 835 N N . ARG A 1 112 ? 10.799 -2.843 10.568 1.00 87.38 112 ARG A N 1
ATOM 836 C CA . ARG A 1 112 ? 11.171 -1.461 10.945 1.00 87.38 112 ARG A CA 1
ATOM 837 C C . ARG A 1 112 ? 10.306 -0.780 12.023 1.00 87.38 112 ARG A C 1
ATOM 839 O O . ARG A 1 112 ? 10.461 0.41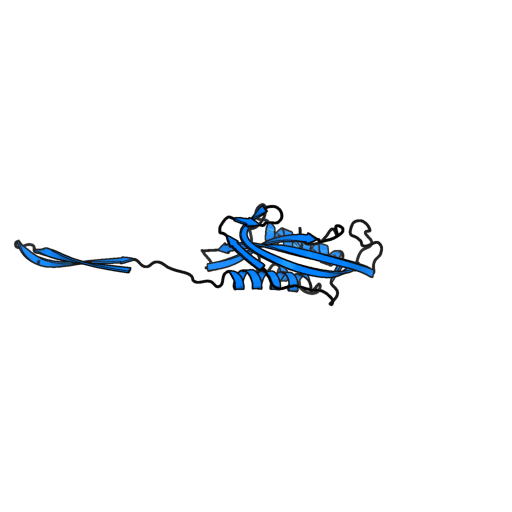7 12.244 1.00 87.38 112 ARG A O 1
ATOM 846 N N . ALA A 1 113 ? 9.473 -1.535 12.745 1.00 90.50 113 ALA A N 1
ATOM 847 C CA . ALA A 1 113 ? 8.720 -1.072 13.913 1.00 90.50 113 ALA A CA 1
ATOM 848 C C . ALA A 1 113 ? 7.820 0.158 13.665 1.00 90.50 113 ALA A C 1
ATOM 850 O O . ALA A 1 113 ? 7.686 1.020 14.538 1.00 90.50 113 ALA A O 1
ATOM 851 N N . ARG A 1 114 ? 7.170 0.243 12.497 1.00 89.31 114 ARG A N 1
ATOM 852 C CA . ARG A 1 114 ? 6.199 1.305 12.198 1.00 89.31 114 ARG A CA 1
ATOM 853 C C . ARG A 1 114 ? 4.939 1.123 13.035 1.00 89.31 114 ARG A C 1
ATOM 855 O O . ARG A 1 114 ? 4.431 0.014 13.168 1.00 89.31 114 ARG A O 1
ATOM 862 N N . ARG A 1 115 ? 4.439 2.210 13.618 1.00 90.75 115 ARG A N 1
ATOM 863 C CA . ARG A 1 115 ? 3.287 2.179 14.526 1.00 90.75 115 ARG A CA 1
ATOM 864 C C . ARG A 1 115 ? 1.968 2.082 13.758 1.00 90.75 115 ARG A C 1
ATOM 866 O O . ARG A 1 115 ? 1.799 2.760 12.750 1.00 90.75 115 ARG A O 1
ATOM 873 N N . GLY A 1 116 ? 1.024 1.309 14.283 1.00 91.56 116 GLY A N 1
ATOM 874 C CA . GLY A 1 116 ? -0.336 1.194 13.758 1.00 91.56 116 GLY A CA 1
ATOM 875 C C . GLY A 1 116 ? -1.255 0.459 14.731 1.00 91.56 116 GLY A C 1
ATOM 876 O O . GLY A 1 116 ? -0.806 -0.018 15.770 1.00 91.56 116 GLY A O 1
ATOM 877 N N . ASP A 1 117 ? -2.537 0.371 14.393 1.00 93.69 117 ASP A N 1
ATOM 878 C CA . ASP A 1 117 ? -3.512 -0.444 15.126 1.00 93.69 117 ASP A CA 1
ATOM 879 C C . ASP A 1 117 ? -3.641 -1.863 14.563 1.00 93.69 117 ASP A C 1
ATOM 881 O O . ASP A 1 117 ? -4.110 -2.780 15.237 1.00 93.69 117 ASP A O 1
ATOM 885 N N . ALA A 1 118 ? -3.190 -2.049 13.328 1.00 94.62 118 ALA A N 1
ATOM 886 C CA . ALA A 1 118 ? -3.020 -3.336 12.685 1.00 94.62 118 ALA A CA 1
ATOM 887 C C . ALA A 1 118 ? -1.885 -3.259 11.660 1.00 94.62 118 ALA A C 1
ATOM 889 O O . ALA A 1 118 ? -1.438 -2.171 11.276 1.00 94.62 118 ALA A O 1
ATOM 890 N N . TRP A 1 119 ? -1.434 -4.418 11.193 1.00 95.44 119 TRP A N 1
ATOM 891 C CA . TRP A 1 119 ? -0.560 -4.510 10.033 1.00 95.44 119 TRP A CA 1
ATOM 892 C C . TRP A 1 119 ? -0.878 -5.718 9.164 1.00 95.44 119 TRP A C 1
ATOM 894 O O . TRP A 1 119 ? -1.314 -6.755 9.663 1.00 95.44 119 TRP A O 1
ATOM 904 N N . ALA A 1 120 ? -0.609 -5.585 7.869 1.00 97.31 120 ALA A N 1
ATOM 905 C CA . ALA A 1 120 ? -0.692 -6.652 6.884 1.00 97.31 120 ALA A CA 1
ATOM 906 C C . ALA A 1 120 ? 0.701 -6.968 6.333 1.00 97.31 120 ALA A C 1
ATOM 908 O O . ALA A 1 120 ? 1.471 -6.064 6.024 1.00 97.31 120 ALA A O 1
ATOM 909 N N . ALA A 1 121 ? 1.013 -8.253 6.200 1.00 97.19 121 ALA A N 1
ATOM 910 C CA . ALA A 1 121 ? 2.166 -8.744 5.458 1.00 97.19 121 ALA A CA 1
ATOM 911 C C . ALA A 1 121 ? 1.671 -9.434 4.186 1.00 97.19 121 ALA A C 1
ATOM 913 O O . ALA A 1 121 ? 0.905 -10.399 4.276 1.00 97.19 121 ALA A O 1
ATOM 914 N N . VAL A 1 122 ? 2.109 -8.961 3.022 1.00 97.88 122 VAL A N 1
ATOM 915 C CA . VAL A 1 122 ? 1.681 -9.492 1.723 1.00 97.88 122 VAL A CA 1
ATOM 916 C C . VAL A 1 122 ? 2.898 -9.926 0.921 1.00 97.88 122 VAL A C 1
ATOM 918 O O . VAL A 1 122 ? 3.795 -9.127 0.671 1.00 97.88 122 VAL A O 1
ATOM 921 N N . ASP A 1 123 ? 2.940 -11.191 0.503 1.00 97.00 123 ASP A N 1
ATOM 922 C CA . ASP A 1 123 ? 4.004 -11.653 -0.391 1.00 97.00 123 ASP A CA 1
ATOM 923 C C . ASP A 1 123 ? 3.784 -11.073 -1.787 1.00 97.00 123 ASP A C 1
ATOM 925 O O . ASP A 1 123 ? 2.699 -11.200 -2.359 1.00 97.00 123 ASP A O 1
ATOM 929 N N . VAL A 1 124 ? 4.820 -10.460 -2.350 1.00 96.19 124 VAL A N 1
ATOM 930 C CA . VAL A 1 124 ? 4.758 -9.791 -3.649 1.00 96.19 124 VAL A CA 1
ATOM 931 C C . VAL A 1 124 ? 5.922 -10.202 -4.537 1.00 96.19 124 VAL A C 1
ATOM 933 O O . VAL A 1 124 ? 7.032 -10.486 -4.076 1.00 96.19 124 VAL A O 1
ATOM 936 N N . ARG A 1 125 ? 5.671 -10.207 -5.844 1.00 94.94 125 ARG A N 1
ATOM 937 C CA . ARG A 1 125 ? 6.703 -10.287 -6.877 1.00 94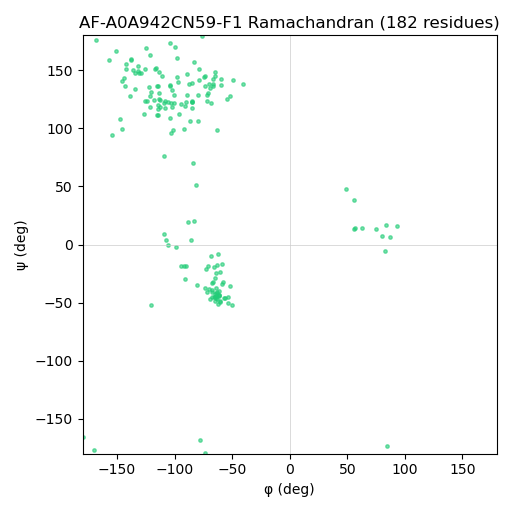.94 125 ARG A CA 1
ATOM 938 C C . ARG A 1 125 ? 6.335 -9.340 -8.002 1.00 94.94 125 ARG A C 1
ATOM 940 O O . ARG A 1 125 ? 5.246 -9.445 -8.560 1.00 94.94 125 ARG A O 1
ATOM 947 N N . TRP A 1 126 ? 7.270 -8.476 -8.372 1.00 94.25 126 TRP A N 1
ATOM 948 C CA . TRP A 1 126 ? 7.114 -7.578 -9.509 1.00 94.25 126 TRP A CA 1
ATOM 949 C C . TRP A 1 126 ? 8.177 -7.877 -10.546 1.00 94.25 126 TRP A C 1
ATOM 951 O O . TRP A 1 126 ? 9.372 -7.863 -10.243 1.00 94.25 126 TRP A O 1
ATOM 961 N N . HIS A 1 127 ? 7.718 -8.145 -11.763 1.00 94.00 127 HIS A N 1
ATOM 962 C CA . HIS A 1 127 ? 8.539 -8.169 -12.956 1.00 94.00 127 HIS A CA 1
ATOM 963 C C . HIS A 1 127 ? 8.326 -6.849 -13.697 1.00 94.00 127 HIS A C 1
ATOM 965 O O . HIS A 1 127 ? 7.194 -6.511 -14.034 1.00 94.00 127 HIS A O 1
ATOM 971 N N . SER A 1 128 ? 9.392 -6.091 -13.926 1.00 94.44 128 SER A N 1
ATOM 972 C CA . SER A 1 128 ? 9.320 -4.732 -14.453 1.00 94.44 128 SER A CA 1
ATOM 973 C C . SER A 1 128 ? 10.268 -4.524 -15.622 1.00 94.44 128 SER A C 1
ATOM 975 O O . SER A 1 128 ? 11.371 -5.059 -15.647 1.00 94.44 128 SER A O 1
ATOM 977 N N . GLN A 1 129 ? 9.871 -3.664 -16.553 1.00 96.06 129 GLN A N 1
ATOM 978 C CA . GLN A 1 129 ? 10.719 -3.140 -17.614 1.00 96.06 129 GLN A CA 1
ATOM 979 C C . GLN A 1 129 ? 11.180 -1.716 -17.277 1.00 96.06 129 GLN A C 1
ATOM 981 O O . GLN A 1 129 ? 10.379 -0.862 -16.901 1.00 96.06 129 GLN A O 1
ATOM 986 N N . CYS A 1 130 ? 12.468 -1.443 -17.441 1.00 95.81 130 CYS A N 1
ATOM 987 C CA . CYS A 1 130 ? 13.088 -0.146 -17.205 1.00 95.81 130 CYS A CA 1
ATOM 988 C C . CYS A 1 130 ? 12.686 0.894 -18.256 1.00 95.81 130 CYS A C 1
ATOM 990 O O . CYS A 1 130 ? 12.830 0.670 -19.459 1.00 95.81 130 CYS A O 1
ATOM 992 N N . ARG A 1 131 ? 12.267 2.074 -17.796 1.00 96.19 131 ARG A N 1
ATOM 993 C CA . ARG A 1 131 ? 12.001 3.261 -18.627 1.00 96.19 131 ARG A CA 1
ATOM 994 C C . ARG A 1 131 ? 13.185 4.213 -18.724 1.00 96.19 131 ARG A C 1
ATOM 996 O O . ARG A 1 131 ? 13.238 5.036 -19.633 1.00 96.19 131 ARG A O 1
ATOM 1003 N N . VAL A 1 132 ? 14.127 4.092 -17.798 1.00 95.25 132 VAL A N 1
ATOM 1004 C CA . VAL A 1 132 ? 15.315 4.942 -17.693 1.00 95.25 132 VAL A CA 1
ATOM 1005 C C . VAL A 1 132 ? 16.586 4.102 -17.788 1.00 95.25 132 VAL A C 1
ATOM 1007 O O . VAL A 1 132 ? 16.554 2.881 -17.634 1.00 95.25 132 VAL A O 1
ATOM 1010 N N . GLN A 1 133 ? 17.711 4.762 -18.052 1.00 95.50 133 GLN A N 1
ATOM 1011 C CA . GLN A 1 133 ? 19.039 4.181 -17.892 1.00 95.50 133 GLN A CA 1
ATOM 1012 C C . GLN A 1 133 ? 19.642 4.706 -16.587 1.00 95.50 133 GLN A C 1
ATOM 1014 O O . GLN A 1 133 ? 20.182 5.807 -16.542 1.00 95.50 133 GLN A O 1
ATOM 1019 N N . ASP A 1 134 ? 19.547 3.899 -15.539 1.00 90.75 134 ASP A N 1
ATOM 1020 C CA . ASP A 1 134 ? 20.150 4.143 -14.235 1.00 90.75 134 ASP A CA 1
ATOM 1021 C C . ASP A 1 134 ? 20.593 2.801 -13.610 1.00 90.75 134 ASP A C 1
ATOM 1023 O O . ASP A 1 134 ? 19.786 2.051 -13.048 1.00 90.75 134 ASP A O 1
ATOM 1027 N N . PRO A 1 135 ? 21.890 2.453 -13.706 1.00 88.00 135 PRO A N 1
ATOM 1028 C CA . PRO A 1 135 ? 22.417 1.229 -13.112 1.00 88.00 135 PRO A CA 1
ATOM 1029 C C . PRO A 1 135 ? 22.252 1.154 -11.587 1.00 88.00 135 PRO A C 1
ATOM 1031 O O . PRO A 1 135 ? 22.231 0.050 -11.047 1.00 88.00 135 PRO A O 1
ATOM 1034 N N . SER A 1 136 ? 22.121 2.288 -10.885 1.00 86.00 136 SER A N 1
ATOM 1035 C CA . SER A 1 136 ? 22.017 2.324 -9.418 1.00 86.00 136 SER A CA 1
ATOM 1036 C C . SER A 1 136 ? 20.688 1.779 -8.889 1.00 86.00 136 SER A C 1
ATOM 1038 O O . SER A 1 136 ? 20.603 1.375 -7.727 1.00 86.00 136 SER A O 1
ATOM 1040 N N . ILE A 1 137 ? 19.677 1.715 -9.758 1.00 84.81 137 ILE A N 1
ATOM 1041 C CA . ILE A 1 137 ? 18.359 1.143 -9.473 1.00 84.81 137 ILE A CA 1
ATOM 1042 C C . ILE A 1 137 ? 18.133 -0.193 -10.204 1.00 84.81 137 ILE A C 1
ATOM 1044 O O . ILE A 1 137 ? 17.037 -0.731 -10.198 1.00 84.81 137 ILE A O 1
ATOM 1048 N N . GLY A 1 138 ? 19.168 -0.767 -10.828 1.00 85.75 138 GLY A N 1
ATOM 1049 C CA . GLY A 1 138 ? 19.044 -2.022 -11.580 1.00 85.75 138 GLY A CA 1
ATOM 1050 C C . GLY A 1 138 ? 18.548 -1.849 -13.020 1.00 85.75 138 GLY A C 1
ATOM 1051 O O . GLY A 1 138 ? 18.171 -2.832 -13.652 1.00 85.75 138 GLY A O 1
ATOM 1052 N N . CYS A 1 139 ? 18.604 -0.628 -13.563 1.00 91.25 139 CYS A N 1
ATOM 1053 C CA . CYS A 1 139 ? 18.249 -0.316 -14.946 1.00 91.25 139 CYS A CA 1
ATOM 1054 C C . CYS A 1 139 ? 19.483 0.033 -15.793 1.00 91.25 139 CYS A C 1
ATOM 1056 O O . CYS A 1 139 ? 19.714 1.200 -16.103 1.00 91.25 139 CYS A O 1
ATOM 1058 N N . PRO A 1 140 ? 20.302 -0.947 -16.223 1.00 92.56 140 PRO A N 1
ATOM 1059 C CA . PRO A 1 140 ? 21.531 -0.661 -16.967 1.00 92.56 140 PRO A CA 1
ATOM 1060 C C . PRO A 1 140 ? 21.283 -0.047 -18.354 1.00 92.56 140 PRO A C 1
ATOM 1062 O O . PRO A 1 140 ? 22.190 0.552 -18.928 1.00 92.56 140 PRO A O 1
ATOM 1065 N N . ARG A 1 141 ? 20.072 -0.201 -18.902 1.00 95.69 141 ARG A N 1
ATOM 1066 C CA . ARG A 1 141 ? 19.594 0.427 -20.139 1.00 95.69 141 ARG A CA 1
ATOM 1067 C C . ARG A 1 141 ? 18.065 0.483 -20.143 1.00 95.69 141 ARG A C 1
ATOM 1069 O O . ARG A 1 141 ? 17.413 -0.319 -19.475 1.00 95.69 141 ARG A O 1
ATOM 1076 N N . VAL A 1 142 ? 17.503 1.380 -20.950 1.00 97.12 142 VAL A N 1
ATOM 1077 C CA . VAL A 1 142 ? 16.060 1.400 -21.234 1.00 97.12 142 VAL A CA 1
ATOM 1078 C C . VAL A 1 142 ? 15.648 0.068 -21.868 1.00 97.12 142 VAL A C 1
ATOM 1080 O O . VAL A 1 142 ? 16.361 -0.468 -22.719 1.00 97.12 142 VAL A O 1
ATOM 1083 N N . GLY A 1 143 ? 14.518 -0.484 -21.432 1.00 96.12 143 GLY A N 1
ATOM 1084 C CA . GLY A 1 143 ? 14.004 -1.776 -21.885 1.00 96.12 143 GLY A CA 1
ATOM 1085 C C . GLY A 1 143 ? 14.607 -2.993 -21.177 1.00 96.12 143 GLY A C 1
ATOM 1086 O O . GLY A 1 143 ? 14.147 -4.103 -21.423 1.00 96.12 143 GLY A O 1
ATOM 1087 N N . SER A 1 144 ? 15.606 -2.823 -20.299 1.00 94.88 144 SER A N 1
ATOM 1088 C CA . SER A 1 144 ? 16.051 -3.912 -19.421 1.00 94.88 144 SER A CA 1
ATOM 1089 C C . SER A 1 144 ? 14.916 -4.389 -18.525 1.00 94.88 144 SER A C 1
ATOM 1091 O O . SER A 1 144 ? 14.136 -3.583 -18.030 1.00 94.88 144 SER A O 1
ATOM 1093 N N . GLU A 1 145 ? 14.865 -5.692 -18.286 1.00 93.56 145 GLU A N 1
ATOM 1094 C CA . GLU A 1 145 ? 13.917 -6.299 -17.362 1.00 93.56 145 GLU A CA 1
ATOM 1095 C C . GLU A 1 145 ? 14.567 -6.546 -16.005 1.00 93.56 145 GLU A C 1
ATOM 1097 O O . GLU A 1 145 ? 15.756 -6.862 -15.903 1.00 93.56 145 GLU A O 1
ATOM 1102 N N . VAL A 1 146 ? 13.772 -6.379 -14.957 1.00 90.75 146 VAL A N 1
ATOM 1103 C CA . VAL A 1 146 ? 14.192 -6.501 -13.572 1.00 90.75 146 VAL A CA 1
ATOM 1104 C C . VAL A 1 146 ? 13.078 -7.141 -12.758 1.00 90.75 146 VAL A C 1
ATOM 1106 O O . VAL A 1 146 ? 11.907 -6.816 -12.925 1.00 90.75 146 VAL A O 1
ATOM 1109 N N . THR A 1 147 ? 13.436 -8.078 -11.884 1.00 91.06 147 THR A N 1
ATOM 1110 C CA . THR A 1 147 ? 12.473 -8.772 -11.023 1.00 91.06 147 THR A CA 1
ATOM 1111 C C . THR A 1 147 ? 12.847 -8.584 -9.565 1.00 91.06 147 THR A C 1
ATOM 1113 O O . THR A 1 147 ? 14.009 -8.745 -9.192 1.00 91.06 147 THR A O 1
ATOM 1116 N N . THR A 1 148 ? 11.851 -8.285 -8.735 1.00 90.81 148 THR A N 1
ATOM 1117 C CA . THR A 1 148 ? 11.976 -8.271 -7.277 1.00 90.81 148 THR A CA 1
ATOM 1118 C C . THR A 1 148 ? 10.923 -9.170 -6.646 1.00 90.81 148 THR A C 1
ATOM 1120 O O . THR A 1 148 ? 9.854 -9.393 -7.216 1.00 90.81 148 THR A O 1
ATOM 1123 N N . SER A 1 149 ? 11.225 -9.728 -5.480 1.00 93.12 149 SER A N 1
ATOM 1124 C CA . SER A 1 149 ? 10.274 -10.502 -4.681 1.00 93.12 149 SER A CA 1
ATOM 1125 C C . SER A 1 149 ? 10.528 -10.250 -3.209 1.00 93.12 149 SER A C 1
ATOM 1127 O O . SER A 1 149 ? 11.682 -10.110 -2.797 1.00 93.12 149 SER A O 1
ATOM 1129 N N . GLY A 1 150 ? 9.464 -10.195 -2.420 1.00 93.88 150 GLY A N 1
ATOM 1130 C CA . GLY A 1 150 ? 9.562 -9.802 -1.028 1.00 93.88 150 GLY A CA 1
ATOM 1131 C C . GLY A 1 150 ? 8.229 -9.810 -0.308 1.00 93.88 150 GLY A C 1
ATOM 1132 O O . GLY A 1 150 ? 7.247 -10.366 -0.797 1.00 93.88 150 GLY A O 1
ATOM 1133 N N . ILE A 1 151 ? 8.225 -9.182 0.860 1.00 95.12 151 ILE A N 1
ATOM 1134 C CA . ILE A 1 151 ? 7.030 -8.957 1.666 1.00 95.12 151 ILE A CA 1
ATOM 1135 C C . ILE A 1 151 ? 6.781 -7.458 1.700 1.00 95.12 151 ILE A C 1
ATOM 1137 O O . ILE A 1 151 ? 7.668 -6.706 2.097 1.00 95.12 151 ILE A O 1
ATOM 1141 N N . ASP A 1 152 ? 5.590 -7.028 1.310 1.00 95.19 152 ASP A N 1
ATOM 1142 C CA . ASP A 1 152 ? 5.137 -5.666 1.553 1.00 95.19 152 ASP A CA 1
ATOM 1143 C C . ASP A 1 152 ? 4.413 -5.599 2.901 1.00 95.19 152 ASP A C 1
ATOM 1145 O O . ASP A 1 152 ? 3.475 -6.366 3.161 1.00 95.19 152 ASP A O 1
ATOM 1149 N N . TRP A 1 153 ? 4.909 -4.740 3.789 1.00 95.56 153 TRP A N 1
ATOM 1150 C CA . TRP A 1 153 ? 4.370 -4.536 5.125 1.00 95.56 153 TRP A CA 1
ATOM 1151 C C . TRP A 1 153 ? 3.543 -3.266 5.160 1.00 95.56 153 TRP A C 1
ATOM 1153 O O . TRP A 1 153 ? 4.073 -2.173 5.007 1.00 95.56 153 TRP A O 1
ATOM 1163 N N . MET A 1 154 ? 2.256 -3.390 5.453 1.00 95.56 154 MET A N 1
ATOM 1164 C CA . MET A 1 154 ? 1.346 -2.254 5.481 1.00 95.56 154 MET A CA 1
ATOM 1165 C C . MET A 1 154 ? 0.851 -2.009 6.895 1.00 95.56 154 MET A C 1
ATOM 1167 O O . MET A 1 154 ? 0.381 -2.933 7.554 1.00 95.56 154 MET A O 1
ATOM 1171 N N . THR A 1 155 ? 0.934 -0.769 7.365 1.00 96.00 155 THR A N 1
ATOM 1172 C CA . THR A 1 155 ? 0.303 -0.356 8.627 1.00 96.00 155 THR A CA 1
ATOM 1173 C C . THR A 1 155 ? -1.115 0.123 8.377 1.00 96.00 155 THR A C 1
ATOM 1175 O O . THR A 1 155 ? -1.398 0.759 7.359 1.00 96.00 155 THR A O 1
ATOM 1178 N N . ALA A 1 156 ? -1.995 -0.125 9.340 1.00 96.62 156 ALA A N 1
ATOM 1179 C CA . ALA A 1 156 ? -3.357 0.372 9.326 1.00 96.62 156 ALA A CA 1
ATOM 1180 C C . ALA A 1 156 ? -3.735 1.003 10.668 1.00 96.62 156 ALA A C 1
ATOM 1182 O O . ALA A 1 156 ? -3.193 0.647 11.715 1.00 96.62 156 ALA A O 1
ATOM 1183 N N . THR A 1 157 ? -4.677 1.939 10.633 1.00 95.56 157 THR A N 1
ATOM 1184 C CA . THR A 1 157 ? -5.278 2.563 11.816 1.00 95.56 157 THR A CA 1
ATOM 1185 C C . THR A 1 157 ? -6.791 2.506 11.720 1.00 95.56 157 THR A C 1
ATOM 1187 O O . THR A 1 157 ? -7.357 2.588 10.623 1.00 95.56 157 THR A O 1
ATOM 1190 N N . PHE A 1 158 ? -7.447 2.386 12.868 1.00 93.81 158 PHE A N 1
ATOM 1191 C CA . PHE A 1 158 ? -8.896 2.468 12.936 1.00 93.81 158 PHE A CA 1
ATOM 1192 C C . PHE A 1 158 ? -9.322 3.897 13.264 1.00 93.81 158 PHE A C 1
ATOM 1194 O O . PHE A 1 158 ? -8.978 4.453 14.307 1.00 93.81 158 PHE A O 1
ATOM 1201 N N . ASP A 1 159 ? -10.107 4.504 12.380 1.00 92.12 159 ASP A N 1
ATOM 1202 C CA . ASP A 1 159 ? -10.688 5.812 12.633 1.00 92.12 159 ASP A CA 1
ATOM 1203 C C . ASP A 1 159 ? -12.071 5.661 13.264 1.00 92.12 159 ASP A C 1
ATOM 1205 O O . ASP A 1 159 ? -13.071 5.466 12.573 1.00 92.12 159 ASP A O 1
ATOM 1209 N N . GLY A 1 160 ? -12.131 5.813 14.588 1.00 85.88 160 GLY A N 1
ATOM 1210 C CA . GLY A 1 160 ? -13.381 5.727 15.344 1.00 85.88 160 GLY A CA 1
ATOM 1211 C C . GLY A 1 160 ? -14.413 6.806 14.994 1.00 85.88 160 GLY A C 1
ATOM 1212 O O . GLY A 1 160 ? -15.588 6.626 15.294 1.00 85.88 160 GLY A O 1
ATOM 1213 N N . THR A 1 161 ? -14.019 7.910 14.345 1.00 87.44 161 THR A N 1
ATOM 1214 C CA . THR A 1 161 ? -14.972 8.954 13.923 1.00 87.44 161 THR A CA 1
ATOM 1215 C C . THR A 1 161 ? -15.699 8.589 12.633 1.00 87.44 161 THR A C 1
ATOM 1217 O O . THR A 1 161 ? -16.880 8.898 12.490 1.00 87.44 161 THR A O 1
ATOM 1220 N N . SER A 1 162 ? -15.011 7.907 11.712 1.00 87.62 162 SER A N 1
ATOM 1221 C CA . SER A 1 162 ? -15.587 7.411 10.456 1.00 87.62 162 SER A CA 1
ATOM 1222 C C . SER A 1 162 ? -15.980 5.931 10.512 1.00 87.62 162 SER A C 1
ATOM 1224 O O . SER A 1 162 ? -16.534 5.421 9.541 1.00 87.62 162 SER A O 1
ATOM 1226 N N . ASN A 1 163 ? -15.729 5.267 11.648 1.00 87.88 163 ASN A N 1
ATOM 1227 C CA . ASN A 1 163 ? -15.953 3.842 11.886 1.00 87.88 163 ASN A CA 1
ATOM 1228 C C . ASN A 1 163 ? -15.379 2.970 10.756 1.00 87.88 163 ASN A C 1
ATOM 1230 O O . ASN A 1 163 ? -16.073 2.128 10.184 1.00 87.88 163 ASN A O 1
ATOM 1234 N N . ARG A 1 164 ? -14.126 3.253 10.379 1.00 91.44 164 ARG A N 1
ATOM 1235 C CA . ARG A 1 164 ? -13.471 2.678 9.202 1.00 91.44 164 ARG A CA 1
ATOM 1236 C C . ARG A 1 164 ? -11.978 2.457 9.438 1.00 91.44 164 ARG A C 1
ATOM 1238 O O . ARG A 1 164 ? -11.290 3.319 9.992 1.00 91.44 164 ARG A O 1
ATOM 1245 N N . TRP A 1 165 ? -11.468 1.342 8.923 1.00 95.50 165 TRP A N 1
ATOM 1246 C CA . TRP A 1 165 ? -10.037 1.103 8.778 1.00 95.50 165 TRP A CA 1
ATOM 1247 C C . TRP A 1 165 ? -9.430 1.905 7.625 1.00 95.50 165 TRP A C 1
ATOM 1249 O O . TRP A 1 165 ? -10.030 2.080 6.562 1.00 95.50 165 TRP A O 1
ATOM 1259 N N . TRP A 1 166 ? -8.195 2.349 7.827 1.00 97.44 166 TRP A N 1
ATOM 1260 C CA . TRP A 1 166 ? -7.392 3.005 6.805 1.00 97.44 166 TRP A CA 1
ATOM 1261 C C . TRP A 1 166 ? -5.963 2.488 6.813 1.00 97.44 166 TRP A C 1
ATOM 1263 O O . TRP A 1 166 ? -5.427 2.172 7.872 1.00 97.44 166 TRP A O 1
ATOM 1273 N N . LEU A 1 167 ? -5.322 2.500 5.649 1.00 97.38 167 LEU A N 1
ATOM 1274 C CA . LEU A 1 167 ? -3.883 2.291 5.526 1.00 97.38 167 LEU A CA 1
ATOM 1275 C C . LEU A 1 167 ? -3.117 3.571 5.887 1.00 97.38 167 LEU A C 1
ATOM 1277 O O . LEU A 1 167 ? -3.624 4.685 5.713 1.00 97.38 167 LEU A O 1
ATOM 1281 N N . CYS A 1 168 ? -1.898 3.414 6.393 1.00 95.75 168 CYS A N 1
ATOM 1282 C CA . CYS A 1 168 ? -1.068 4.525 6.860 1.00 95.75 168 CYS A CA 1
ATOM 1283 C C . CYS A 1 168 ? 0.263 4.619 6.119 1.00 95.75 168 CYS A C 1
ATOM 1285 O O . CYS A 1 168 ? 0.564 5.678 5.582 1.00 95.75 168 CYS A O 1
ATOM 1287 N N . ASP A 1 169 ? 1.006 3.519 6.062 1.00 93.12 169 ASP A N 1
ATOM 1288 C CA . ASP A 1 169 ? 2.287 3.375 5.362 1.00 93.12 169 ASP A CA 1
ATOM 1289 C C . ASP A 1 169 ? 2.369 1.984 4.727 1.00 93.12 169 ASP A C 1
ATOM 1291 O O . ASP A 1 169 ? 1.775 1.040 5.262 1.00 93.12 169 ASP A O 1
ATOM 1295 N N . SER A 1 170 ? 3.173 1.855 3.671 1.00 93.44 170 SER A N 1
ATOM 1296 C CA . SER A 1 170 ? 3.714 0.579 3.192 1.00 93.44 170 SER A CA 1
ATOM 1297 C C . SER A 1 170 ? 5.240 0.554 3.305 1.00 93.44 170 SER A C 1
ATOM 1299 O O . SER A 1 170 ? 5.894 1.596 3.310 1.00 93.44 170 SER A O 1
ATOM 1301 N N . ASP A 1 171 ? 5.810 -0.637 3.463 1.00 91.81 171 ASP A N 1
ATOM 1302 C CA . ASP A 1 171 ? 7.249 -0.827 3.632 1.00 91.81 171 ASP A CA 1
ATOM 1303 C C . ASP A 1 171 ? 7.688 -2.157 3.014 1.00 91.81 171 ASP A C 1
ATOM 1305 O O . ASP A 1 171 ? 7.374 -3.239 3.523 1.00 91.81 171 ASP A O 1
ATOM 1309 N N . TYR A 1 172 ? 8.389 -2.088 1.880 1.00 92.75 172 TYR A N 1
ATOM 1310 C CA . TYR A 1 172 ? 8.769 -3.275 1.125 1.00 92.75 172 TYR A CA 1
ATOM 1311 C C . TYR A 1 172 ? 10.069 -3.893 1.650 1.00 92.75 172 TYR A C 1
ATOM 1313 O O . TYR A 1 172 ? 11.154 -3.303 1.638 1.00 92.75 172 TYR A O 1
ATOM 1321 N N . GLN A 1 173 ? 9.980 -5.162 2.037 1.00 91.81 173 GLN A N 1
ATOM 1322 C CA . GLN A 1 173 ? 11.101 -6.002 2.429 1.00 91.81 173 GLN A CA 1
ATOM 1323 C C . GLN A 1 173 ? 11.470 -6.976 1.301 1.00 91.81 173 GLN A C 1
ATOM 1325 O O . GLN A 1 173 ? 10.911 -8.068 1.196 1.00 91.81 173 GLN A O 1
ATOM 1330 N N . GLY A 1 174 ? 12.462 -6.620 0.481 1.00 87.38 174 GLY A N 1
ATOM 1331 C CA . GLY A 1 174 ? 12.988 -7.507 -0.564 1.00 87.38 174 GLY A CA 1
ATOM 1332 C C . GLY A 1 174 ? 13.715 -8.746 -0.014 1.00 87.38 174 GLY A C 1
ATOM 1333 O O . GLY A 1 174 ? 14.545 -8.642 0.888 1.00 87.38 174 GLY A O 1
ATOM 1334 N N . LEU A 1 175 ? 13.451 -9.921 -0.600 1.00 78.44 175 LEU A N 1
ATOM 1335 C CA . LEU A 1 175 ? 14.086 -11.216 -0.286 1.00 78.44 175 LEU A CA 1
ATOM 1336 C C . LEU A 1 175 ? 15.378 -11.478 -1.102 1.00 78.44 175 LEU A C 1
ATOM 1338 O O . LEU A 1 175 ? 15.840 -12.611 -1.215 1.00 78.44 175 LEU A O 1
ATOM 1342 N N . GLY A 1 176 ? 15.985 -10.430 -1.664 1.00 63.50 176 GLY A N 1
ATOM 1343 C CA . GLY A 1 176 ? 17.183 -10.462 -2.510 1.00 63.50 176 GLY A CA 1
ATOM 1344 C C . GLY A 1 176 ? 17.712 -9.046 -2.767 1.00 63.50 176 GLY A C 1
ATOM 1345 O O . GLY A 1 176 ? 17.181 -8.093 -2.202 1.00 63.50 176 GLY A O 1
ATOM 1346 N N . GLY A 1 177 ? 18.774 -8.909 -3.577 1.00 53.34 177 GLY A N 1
ATOM 1347 C CA . GLY A 1 177 ? 19.497 -7.646 -3.812 1.00 53.34 177 GLY A CA 1
ATOM 1348 C C . GLY A 1 177 ? 18.600 -6.408 -3.957 1.00 53.34 177 GLY A C 1
ATOM 1349 O O . GLY A 1 177 ? 17.545 -6.457 -4.585 1.00 53.34 177 GLY A O 1
ATOM 1350 N N . THR A 1 178 ? 19.030 -5.304 -3.341 1.00 51.25 178 THR A N 1
ATOM 1351 C CA . THR A 1 178 ? 18.251 -4.077 -3.144 1.00 51.25 178 THR A CA 1
ATOM 1352 C C . THR A 1 178 ? 17.885 -3.430 -4.477 1.00 51.25 178 THR A C 1
ATOM 1354 O O . THR A 1 178 ? 18.676 -2.693 -5.063 1.00 51.25 178 THR A O 1
ATOM 1357 N N . LEU A 1 179 ? 16.663 -3.663 -4.946 1.00 55.50 179 LEU A N 1
ATOM 1358 C CA . LEU A 1 179 ? 16.078 -2.825 -5.983 1.00 55.50 179 LEU A CA 1
ATOM 1359 C C . LEU A 1 179 ? 15.557 -1.561 -5.314 1.00 55.50 179 LEU A C 1
ATOM 1361 O O . LEU A 1 179 ? 14.583 -1.581 -4.566 1.00 55.50 179 LEU A O 1
ATOM 1365 N N . ARG A 1 180 ? 16.288 -0.466 -5.524 1.00 58.22 180 ARG A N 1
ATOM 1366 C CA . ARG A 1 180 ? 15.890 0.868 -5.073 1.00 58.22 180 ARG A CA 1
ATOM 1367 C C . ARG A 1 180 ? 14.748 1.382 -5.958 1.00 58.22 180 ARG A C 1
ATOM 1369 O O . ARG A 1 180 ? 14.714 1.111 -7.158 1.00 58.22 180 ARG A O 1
ATOM 1376 N N . GLY A 1 181 ? 13.824 2.134 -5.360 1.00 54.41 181 GLY A N 1
ATOM 1377 C CA . GLY A 1 181 ? 12.667 2.706 -6.063 1.00 54.41 181 GLY A CA 1
ATOM 1378 C C . GLY A 1 181 ? 11.392 1.853 -6.021 1.00 54.41 181 GLY A C 1
ATOM 1379 O O . GLY A 1 181 ? 10.484 2.082 -6.820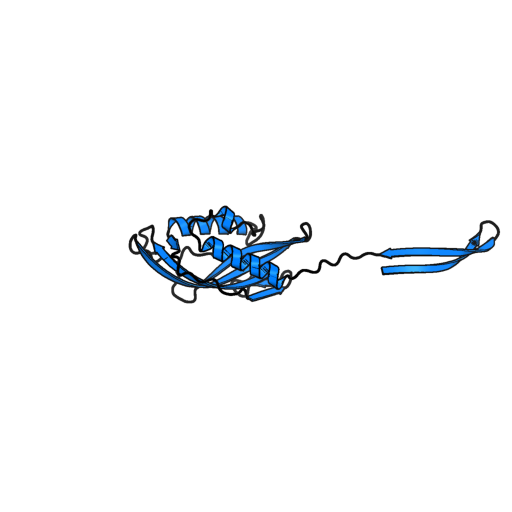 1.00 54.41 181 GLY A O 1
ATOM 1380 N N . PHE A 1 182 ? 11.325 0.873 -5.119 1.00 65.25 182 PHE A N 1
ATOM 1381 C CA . PHE A 1 182 ? 10.073 0.253 -4.667 1.00 65.25 182 PHE A CA 1
ATOM 1382 C C . PHE A 1 182 ? 9.655 0.857 -3.311 1.00 65.25 182 PHE A C 1
ATOM 1384 O O . PHE A 1 182 ? 10.425 1.633 -2.741 1.00 65.25 182 PHE A O 1
ATOM 1391 N N . LEU A 1 183 ? 8.435 0.553 -2.852 1.00 68.75 183 LEU A N 1
ATOM 1392 C CA . LEU A 1 183 ? 7.794 1.118 -1.649 1.00 68.75 183 LEU A CA 1
ATOM 1393 C C . LEU A 1 183 ? 8.735 1.070 -0.418 1.00 68.75 183 LEU A C 1
ATOM 1395 O O . LEU A 1 183 ? 9.530 0.144 -0.289 1.00 68.75 183 LEU A O 1
ATOM 1399 N N . LYS A 1 184 ? 8.729 2.097 0.437 1.00 64.00 184 LYS A N 1
ATOM 1400 C CA . LYS A 1 184 ? 9.841 2.415 1.363 1.00 64.00 184 LYS A CA 1
ATOM 1401 C C . LYS A 1 184 ? 10.077 1.426 2.482 1.00 64.00 184 LYS A C 1
ATOM 1403 O O . LYS A 1 184 ? 9.288 1.516 3.441 1.00 64.00 184 LYS A O 1
#

Foldseek 3Di:
DKDKDWDWDADPVGDTDIDIDIDDDDDDDDDDPVQVQQQVLVLQLVVLLLQLPRQLLRSQVQADQQFWDNSCASVLSSVLSVQLSQFKRFDPPKDKAGWDKDAQQQFADPPPGITARMKIKIKIKTKIFTCDCDVVQPRVDGRDIDMWIFIKMWGWYQDPVVRHIGTGHIDTDTPDDDRPSPGD

Secondary structure (DSSP, 8-state):
-EEEEEEEEE-TTS-EEEEEEEEE---------HHHHHHHHHHHHHHHHH-TTS-HHHHGGGBPTT-SGGG-HHHHHHHHHHHHHHHEEE-S--EEEEEEEEEEEEEE-TTTT-EEEEEEEEEEEEEEEESS-BGGGTBSSTT-EEEEEEEEEEEEEEETTTTEEEEEEEEEEESSS--TTS--

Sequence (184 aa):
MTVVERYLTADGSGLPIQAEHRVIAATSVAVHDEVGEVGDMAVDFLRLFSDSNVPAATAVHNFKAGCGANGTGKQDEQAQIEENRRNYTILPDWFVGPARVTVAFGGTTPFRARRGDAWAAVDVRWHSQCRVQDPSIGCPRVGSEVTTSGIDWMTATFDGTSNRWWLCDSDYQGLGGTLRGFLK

Nearest PDB structures (foldseek):
  8abu-assembly1_C  TM=5.122E-01  e=8.311E-03  Novosphingobium aromaticivorans DSM 12444
  8abu-assembly1_B  TM=5.102E-01  e=9.921E-03  Novosphingobium aromaticivorans DSM 12444
  8abu-assembly1_A  TM=5.130E-01  e=1.591E-02  Novosphingobium aromaticivorans DSM 12444

Radius of gyration: 25.61 Å; Cα contacts (8 Å, |Δi|>4): 390; chains: 1; bounding box: 71×28×76 Å

Mean predicted aligned error: 8.9 Å

pLDDT: mean 88.0, std 12.33, range [50.41, 98.5]